Protein 2HYJ (pdb70)

CATH classification: 1.10.10.60 (+1 more: 1.10.357.10)

Secondary structure (DSSP, 8-state):
-THHHHHHHHHHHHHHHHHHH-GGG--HHHHHHHHT--HHHHHTT-SSHHHHHHHHHHHHHHHHHHHHTGGGGGS-TTHHHHHHHHHHHHHHHHS-SSTTS-HHHHHHHHHTTSTTHHHHHHHHHHHHHHHHHHHHHHHHHHTTSS-TT--HHHHHHHHHHHHHHHHHHHHHH--TTHHHHHHHHHHHHHHH-

Foldseek 3Di:
DCLVVVLCVLLVVLLQCCLAPNLVVFFLVVSCVVVVHDSVSSCVNPVGSLSSSLVSVVVLLVVLCVQQQVVLVVFDAAPSSLLSNLVRLLVCQLPPPHPNGRSLLVNQVVPPPPDDDNNVSSVVSVVVVLVSNLRRNVVHCVVVVAPVPADSVQLSVQLVVLSSVSNCCCRPVVDSVSSVVSVVSNVVSRVGD

Nearest PDB structures (foldseek):
  2hyj-assembly1_A-2  TM=1.005E+00  e=5.497E-28  Streptomyces coelicolor A3(2)
  3qbm-assembly1_B  TM=8.962E-01  e=2.509E-05  Chloroflexus aurantiacus J-10-fl
  3eup-assembly1_B  TM=7.882E-01  e=7.138E-05  Cytophaga hutchinsonii ATCC 33406
  6nsm-assembly1_B  TM=8.091E-01  e=3.591E-04  Pseudomonas aeruginosa UCBPP-PA14
  6nsr-assembly1_B  TM=8.106E-01  e=4.343E-04  Pseudomonas aeruginosa

Radius of gyration: 18.19 Å; Cα contacts (8 Å, |Δi|>4): 235; chains: 1; bounding box: 31×37×57 Å

InterPro domains:
  IPR001647 DNA-binding HTH domain, TetR-type [PF00440] (17-59)
  IPR001647 DNA-binding HTH domain, TetR-type [PS50977] (11-71)
  IPR009057 Homedomain-like superfamily [SSF46689] (10-76)
  IPR011075 Tetracyclin repressor-like, C-terminal domain [PF16925] (85-193)
  IPR036271 Tetracyclin repressor-like, C-terminal domain superfamily [SSF48498] (83-198)

B-factor: mean 37.14, std 7.82, range [16.85, 106.73]

Organism: Streptomyces coelicolor (strain ATCC BAA-471 / A3(2) / M145) (NCBI:txid100226)

Structure (mmCIF, N/CA/C/O backbone):
data_2HYJ
#
_entry.id   2HYJ
#
_cell.length_a   32.864
_cell.length_b   82.678
_cell.length_c   178.933
_cell.angle_alpha   90.00
_cell.angle_beta   90.00
_cell.angle_gamma   90.00
#
_symmetry.space_group_name_H-M   'I 2 2 2'
#
loop_
_entity.id
_entity.type
_entity.pdbx_description
1 polymer 'Putative tetR-family transcriptional regulator'
2 non-polymer 'CALCIUM ION'
3 non-polymer 'SULFATE ION'
4 water water
#
loop_
_atom_site.group_PDB
_atom_site.id
_atom_site.type_symbol
_atom_site.label_atom_id
_atom_site.label_alt_id
_atom_site.label_comp_id
_atom_site.label_asym_id
_atom_site.label_entity_id
_atom_site.label_seq_id
_atom_site.pdbx_PDB_ins_code
_atom_site.Cartn_x
_atom_site.Cartn_y
_atom_site.Cartn_z
_atom_site.occupancy
_atom_site.B_iso_or_equiv
_atom_site.auth_seq_id
_atom_site.auth_comp_id
_atom_site.auth_asym_id
_atom_site.auth_atom_id
_atom_site.pdbx_PDB_model_num
ATOM 1 N N . ALA A 1 8 ? 7.556 7.171 10.480 1.00 63.72 8 ALA A N 1
ATOM 2 C CA . ALA A 1 8 ? 7.386 8.428 11.272 1.00 64.02 8 ALA A CA 1
ATOM 3 C C . ALA A 1 8 ? 8.712 8.948 11.866 1.00 64.00 8 ALA A C 1
ATOM 4 O O . ALA A 1 8 ? 8.746 9.489 12.983 1.00 64.23 8 ALA A O 1
ATOM 6 N N . GLU A 1 9 ? 9.797 8.785 11.103 1.00 63.68 9 GLU A N 1
ATOM 7 C CA . GLU A 1 9 ? 11.081 9.426 11.410 1.00 63.15 9 GLU A CA 1
ATOM 8 C C . GLU A 1 9 ? 10.959 10.934 11.158 1.00 62.46 9 GLU A C 1
ATOM 9 O O . GLU A 1 9 ? 11.949 11.681 11.197 1.00 62.46 9 GLU A O 1
ATOM 15 N N . ALA A 1 10 ? 9.725 11.356 10.882 1.00 61.48 10 ALA A N 1
ATOM 16 C CA . ALA A 1 10 ? 9.343 12.758 10.824 1.00 60.41 10 ALA A CA 1
ATOM 17 C C . ALA A 1 10 ? 9.557 13.416 12.183 1.00 59.50 10 ALA A C 1
ATOM 18 O O . ALA A 1 10 ? 10.099 14.517 12.259 1.00 59.57 10 ALA A O 1
ATOM 20 N N . GLN A 1 11 ? 9.137 12.729 13.248 1.00 58.28 11 GLN A N 1
ATOM 21 C CA . GLN A 1 11 ? 9.297 13.216 14.619 1.00 57.02 11 GLN A CA 1
ATOM 22 C C . GLN A 1 11 ? 10.766 13.558 14.905 1.00 55.74 11 GLN A C 1
ATOM 23 O O . GLN A 1 11 ? 11.062 14.568 15.539 1.00 55.47 11 GLN A O 1
ATOM 29 N N . ALA A 1 12 ? 11.676 12.721 14.406 1.00 54.33 12 ALA A N 1
ATOM 30 C CA . ALA A 1 12 ? 13.117 12.969 14.505 1.00 52.71 12 ALA A CA 1
ATOM 31 C C . ALA A 1 12 ? 13.554 14.203 13.699 1.00 51.50 12 ALA A C 1
ATOM 32 O O . ALA A 1 12 ? 14.387 14.987 14.161 1.00 51.41 12 ALA A O 1
ATOM 34 N N . THR A 1 13 ? 12.992 14.364 12.500 1.00 49.67 13 THR A N 1
ATOM 35 C CA . THR A 1 13 ? 13.303 15.503 11.634 1.00 48.29 13 THR A CA 1
ATOM 36 C C . THR A 1 13 ? 12.826 16.816 12.265 1.00 47.48 13 THR A C 1
ATOM 37 O O . THR A 1 13 ? 13.542 17.828 12.267 1.00 46.72 13 THR A O 1
ATOM 41 N N . ARG A 1 14 ? 11.615 16.766 12.815 1.00 46.55 14 ARG A N 1
ATOM 42 C CA . ARG A 1 14 ? 11.006 17.882 13.517 1.00 45.77 14 ARG A CA 1
ATOM 43 C C . ARG A 1 14 ? 11.902 18.353 14.666 1.00 44.78 14 ARG A C 1
ATOM 44 O O . ARG A 1 14 ? 12.137 19.562 14.821 1.00 44.23 14 ARG A O 1
ATOM 52 N N . GLY A 1 15 ? 12.411 17.388 15.441 1.00 43.48 15 GLY A N 1
ATOM 53 C CA . GLY A 1 15 ? 13.338 17.643 16.555 1.00 41.96 15 GLY A CA 1
ATOM 54 C C . GLY A 1 15 ? 14.660 18.251 16.116 1.00 40.94 15 GLY A C 1
ATOM 55 O O . GLY A 1 15 ? 15.185 19.146 16.785 1.00 40.78 15 GLY A O 1
ATOM 56 N N . ARG A 1 16 ? 15.184 17.770 14.986 1.00 39.86 16 ARG A N 1
ATOM 57 C CA . ARG A 1 16 ? 16.372 18.341 14.341 1.00 39.26 16 ARG A CA 1
ATOM 58 C C . ARG A 1 16 ? 16.174 19.807 13.975 1.00 37.76 16 ARG A C 1
ATOM 59 O O . ARG A 1 16 ? 17.029 20.648 14.267 1.00 37.71 16 ARG A O 1
ATOM 67 N N . ILE A 1 17 ? 15.036 20.100 13.344 1.00 35.94 17 ILE A N 1
ATOM 68 C CA . ILE A 1 17 ? 14.688 21.451 12.941 1.00 34.05 17 ILE A CA 1
ATOM 69 C C . ILE A 1 17 ? 14.581 22.384 14.148 1.00 33.49 17 ILE A C 1
ATOM 70 O O . ILE A 1 17 ? 15.219 23.432 14.195 1.00 32.52 17 ILE A O 1
ATOM 75 N N . LEU A 1 18 ? 13.768 21.984 15.116 1.00 33.66 18 LEU A N 1
ATOM 76 C CA . LEU A 1 18 ? 13.494 22.796 16.295 1.00 33.55 18 LEU A CA 1
ATOM 77 C C . LEU A 1 18 ? 14.733 22.975 17.159 1.00 33.69 18 LEU A C 1
ATOM 78 O O . LEU A 1 18 ? 14.974 24.068 17.687 1.00 33.93 18 LEU A O 1
ATOM 83 N N . GLY A 1 19 ? 15.517 21.902 17.265 1.00 33.76 19 GLY A N 1
ATOM 84 C CA . GLY A 1 19 ? 16.817 21.919 17.946 1.00 33.74 19 GLY A CA 1
ATOM 85 C C . GLY A 1 19 ? 17.785 22.936 17.372 1.00 33.29 19 GLY A C 1
ATOM 86 O O . GLY A 1 19 ? 18.332 23.751 18.117 1.00 33.38 19 GLY A O 1
ATOM 87 N N . ARG A 1 20 ? 17.976 22.905 16.052 1.00 32.85 20 ARG A N 1
ATOM 88 C CA . ARG A 1 20 ? 18.866 23.859 15.373 1.00 32.66 20 ARG A CA 1
ATOM 89 C C . ARG A 1 20 ? 18.316 25.277 15.439 1.00 32.22 20 ARG A C 1
ATOM 90 O O . ARG A 1 20 ? 19.064 26.225 15.624 1.00 32.40 20 ARG A O 1
ATOM 98 N N . ALA A 1 21 ? 17.001 25.411 15.304 1.00 32.01 21 ALA A N 1
ATOM 99 C CA . ALA A 1 21 ? 16.345 26.710 15.404 1.00 31.97 21 ALA A CA 1
ATOM 100 C C . ALA A 1 21 ? 16.532 27.355 16.782 1.00 32.09 21 ALA A C 1
ATOM 101 O O . ALA A 1 21 ? 16.760 28.553 16.867 1.00 32.03 21 ALA A O 1
ATOM 103 N N . ALA A 1 22 ? 16.443 26.563 17.852 1.00 32.53 22 ALA A N 1
ATOM 104 C CA . ALA A 1 22 ? 16.658 27.081 19.213 1.00 33.84 22 ALA A CA 1
ATOM 105 C C . ALA A 1 22 ? 18.093 27.566 19.404 1.00 34.45 22 ALA A C 1
ATOM 106 O O . ALA A 1 22 ? 18.334 28.619 19.999 1.00 34.27 22 ALA A O 1
ATOM 108 N N . GLU A 1 23 ? 19.043 26.803 18.878 1.00 35.61 23 GLU A N 1
ATOM 109 C CA . GLU A 1 23 ? 20.442 27.209 18.916 1.00 37.42 23 GLU A CA 1
ATOM 110 C C . GLU A 1 23 ? 20.637 28.564 18.231 1.00 37.25 23 GLU A C 1
ATOM 111 O O . GLU A 1 23 ? 21.153 29.513 18.848 1.00 37.81 23 GLU A O 1
ATOM 117 N N . ILE A 1 24 ? 20.179 28.658 16.978 1.00 37.27 24 ILE A N 1
ATOM 118 C CA . ILE A 1 24 ? 20.278 29.889 16.178 1.00 36.76 24 ILE A CA 1
ATOM 119 C C . ILE A 1 24 ? 19.601 31.082 16.860 1.00 36.25 24 ILE A C 1
ATOM 120 O O . ILE A 1 24 ? 20.211 32.144 16.990 1.00 36.20 24 ILE A O 1
ATOM 125 N N . ALA A 1 25 ? 18.353 30.891 17.290 1.00 35.65 25 ALA A N 1
ATOM 126 C CA . ALA A 1 25 ? 17.567 31.949 17.933 1.00 35.98 25 ALA A CA 1
ATOM 127 C C . ALA A 1 25 ? 18.118 32.447 19.276 1.00 36.61 25 ALA A C 1
ATOM 128 O O . ALA A 1 25 ? 17.885 33.611 19.640 1.00 36.41 25 ALA A O 1
ATOM 130 N N . SER A 1 26 ? 18.808 31.573 20.015 1.00 36.75 26 SER A N 1
ATOM 131 C CA . SER A 1 26 ? 19.403 31.962 21.301 1.00 38.15 26 SER A CA 1
ATOM 132 C C . SER A 1 26 ? 20.474 33.060 21.160 1.00 39.64 26 SER A C 1
ATOM 133 O O . SER A 1 26 ? 20.714 33.792 22.115 1.00 40.60 26 SER A O 1
ATOM 136 N N . GLU A 1 27 ? 21.094 33.181 19.984 1.00 40.56 27 GLU A N 1
ATOM 137 C CA . GLU A 1 27 ? 22.074 34.247 19.733 1.00 41.98 27 GLU A CA 1
ATOM 138 C C . GLU A 1 27 ? 21.610 35.325 18.742 1.00 42.11 27 GLU A C 1
ATOM 139 O O . GLU A 1 27 ? 22.043 36.485 18.814 1.00 42.19 27 GLU A O 1
ATOM 145 N N . GLU A 1 28 ? 20.738 34.942 17.814 1.00 42.40 28 GLU A N 1
ATOM 146 C CA . GLU A 1 28 ? 20.343 35.834 16.728 1.00 42.24 28 GLU A CA 1
ATOM 147 C C . GLU A 1 28 ? 18.968 36.423 16.949 1.00 42.14 28 GLU A C 1
ATOM 148 O O . GLU A 1 28 ? 18.607 37.398 16.291 1.00 42.41 28 GLU A O 1
ATOM 154 N N . GLY A 1 29 ? 18.215 35.844 17.883 1.00 41.65 29 GLY A N 1
ATOM 155 C CA . GLY A 1 29 ? 16.811 36.197 18.079 1.00 41.66 29 GLY A CA 1
ATOM 156 C C . GLY A 1 29 ? 15.868 35.256 17.332 1.00 41.33 29 GLY A C 1
ATOM 157 O O . GLY A 1 29 ? 16.283 34.585 16.380 1.00 41.22 29 GLY A O 1
ATOM 158 N N . LEU A 1 30 ? 14.609 35.204 17.766 1.00 40.51 30 LEU A N 1
ATOM 159 C CA . LEU A 1 30 ? 13.582 34.416 17.083 1.00 40.74 30 LEU A CA 1
ATOM 160 C C . LEU A 1 30 ? 13.256 34.916 15.674 1.00 41.17 30 LEU A C 1
ATOM 161 O O . LEU A 1 30 ? 12.760 34.152 14.852 1.00 39.82 30 LEU A O 1
ATOM 166 N N . ASP A 1 31 ? 13.512 36.200 15.416 1.00 42.39 31 ASP A N 1
ATOM 167 C CA . ASP A 1 31 ? 13.223 36.782 14.121 1.00 44.29 31 ASP A CA 1
ATOM 168 C C . ASP A 1 31 ? 14.320 36.386 13.115 1.00 44.43 31 ASP A C 1
ATOM 169 O O . ASP A 1 31 ? 14.167 36.561 11.915 1.00 44.67 31 ASP A O 1
ATOM 174 N N . GLY A 1 32 ? 15.409 35.809 13.621 1.00 44.65 32 GLY A N 1
ATOM 175 C CA . GLY A 1 32 ? 16.404 35.182 12.754 1.00 44.99 32 GLY A CA 1
ATOM 176 C C . GLY A 1 32 ? 15.982 33.807 12.237 1.00 44.75 32 GLY A C 1
ATOM 177 O O . GLY A 1 32 ? 16.751 33.148 11.519 1.00 44.96 32 GLY A O 1
ATOM 178 N N . ILE A 1 33 ? 14.765 33.382 12.591 1.00 43.22 33 ILE A N 1
ATOM 179 C CA . ILE A 1 33 ? 14.263 32.064 12.232 1.00 42.37 33 ILE A CA 1
ATOM 180 C C . ILE A 1 33 ? 13.298 32.117 11.029 1.00 41.32 33 ILE A C 1
ATOM 181 O O . ILE A 1 33 ? 12.162 32.595 11.144 1.00 41.36 33 ILE A O 1
ATOM 186 N N . THR A 1 34 ? 13.768 31.623 9.887 1.00 39.73 34 THR A N 1
ATOM 187 C CA . THR A 1 34 ? 12.932 31.443 8.703 1.00 38.34 34 THR A CA 1
ATOM 188 C C . THR A 1 34 ? 12.999 29.993 8.227 1.00 37.14 34 THR A C 1
ATOM 189 O O . THR A 1 34 ? 13.921 29.251 8.580 1.00 35.84 34 THR A O 1
ATOM 193 N N . ILE A 1 35 ? 11.997 29.601 7.445 1.00 36.26 35 ILE A N 1
ATOM 194 C CA . ILE A 1 35 ? 11.961 28.302 6.785 1.00 35.62 35 ILE A CA 1
ATOM 195 C C . ILE A 1 35 ? 13.235 28.122 5.952 1.00 35.15 35 ILE A C 1
ATOM 196 O O . ILE A 1 35 ? 13.871 27.067 6.019 1.00 35.27 35 ILE A O 1
ATOM 201 N N . GLY A 1 36 ? 13.614 29.170 5.213 1.00 34.61 36 GLY A N 1
ATOM 202 C CA . GLY A 1 36 ? 14.770 29.159 4.303 1.00 33.76 36 GLY A CA 1
ATOM 203 C C . GLY A 1 36 ? 16.090 29.048 5.042 1.00 33.53 36 GLY A C 1
ATOM 204 O O . GLY A 1 36 ? 16.968 28.288 4.636 1.00 32.45 36 GLY A O 1
ATOM 205 N N . ARG A 1 37 ? 16.232 29.801 6.133 1.00 33.24 37 ARG A N 1
ATOM 206 C CA . ARG A 1 37 ? 17.418 29.691 6.994 1.00 33.68 37 ARG A CA 1
ATOM 207 C C . ARG A 1 37 ? 17.629 28.238 7.458 1.00 33.53 37 ARG A C 1
ATOM 208 O O . ARG A 1 37 ? 18.711 27.660 7.296 1.00 33.39 37 ARG A O 1
ATOM 216 N N . LEU A 1 38 ? 16.572 27.646 8.001 1.00 33.11 38 LEU A N 1
ATOM 217 C CA . LEU A 1 38 ? 16.644 26.278 8.517 1.00 33.00 38 LEU A CA 1
ATOM 218 C C . LEU A 1 38 ? 16.840 25.187 7.479 1.00 32.88 38 LEU A C 1
ATOM 219 O O . LEU A 1 38 ? 17.506 24.190 7.748 1.00 33.10 38 LEU A O 1
ATOM 224 N N . ALA A 1 39 ? 16.260 25.375 6.300 1.00 32.83 39 ALA A N 1
ATOM 225 C CA . ALA A 1 39 ? 16.507 24.490 5.173 1.00 33.19 39 ALA A CA 1
ATOM 226 C C . ALA A 1 39 ? 18.003 24.499 4.828 1.00 33.38 39 ALA A C 1
ATOM 227 O O . ALA A 1 39 ? 18.623 23.448 4.646 1.00 33.21 39 ALA A O 1
ATOM 229 N N . GLU A 1 40 ? 18.574 25.695 4.772 1.00 34.16 40 GLU A N 1
ATOM 230 C CA . GLU A 1 40 ? 19.985 25.880 4.477 1.00 35.43 40 GLU A CA 1
ATOM 231 C C . GLU A 1 40 ? 20.907 25.301 5.576 1.00 35.53 40 GLU A C 1
ATOM 232 O O . GLU A 1 40 ? 21.899 24.630 5.270 1.00 35.37 40 GLU A O 1
ATOM 238 N N . GLU A 1 41 ? 20.556 25.535 6.843 1.00 35.40 41 GLU A N 1
ATOM 239 C CA . GLU A 1 41 ? 21.328 25.020 7.981 1.00 35.62 41 GLU A CA 1
ATOM 240 C C . GLU A 1 41 ? 21.373 23.489 8.033 1.00 35.67 41 GLU A C 1
ATOM 241 O O . GLU A 1 41 ? 22.383 22.905 8.403 1.00 35.53 41 GLU A O 1
ATOM 247 N N . LEU A 1 42 ? 20.273 22.851 7.651 1.00 35.43 42 LEU A N 1
ATOM 248 C CA . LEU A 1 42 ? 20.143 21.401 7.761 1.00 35.48 42 LEU A CA 1
ATOM 249 C C . LEU A 1 42 ? 20.285 20.662 6.422 1.00 35.24 42 LEU A C 1
ATOM 250 O O . LEU A 1 42 ? 20.101 19.441 6.366 1.00 35.78 42 LEU A O 1
ATOM 255 N N . GLU A 1 43 ? 20.611 21.401 5.356 1.00 35.11 43 GLU A N 1
ATOM 256 C CA . GLU A 1 43 ? 20.737 20.839 3.988 1.00 34.77 43 GLU A CA 1
ATOM 257 C C . GLU A 1 43 ? 19.466 20.062 3.608 1.00 33.50 43 GLU A C 1
ATOM 258 O O . GLU A 1 43 ? 19.509 18.915 3.153 1.00 33.03 43 GLU A O 1
ATOM 264 N N . MET A 1 44 ? 18.337 20.727 3.847 1.00 32.88 44 MET A N 1
ATOM 265 C CA . MET A 1 44 ? 16.994 20.267 3.514 1.00 32.00 44 MET A CA 1
ATOM 266 C C . MET A 1 44 ? 16.395 21.213 2.477 1.00 31.91 44 MET A C 1
ATOM 267 O O . MET A 1 44 ? 16.858 22.342 2.324 1.00 31.77 44 MET A O 1
ATOM 272 N N . SER A 1 45 ? 15.353 20.759 1.784 1.00 32.13 45 SER A N 1
ATOM 273 C CA . SER A 1 45 ? 14.562 21.629 0.929 1.00 32.47 45 SER A CA 1
ATOM 274 C C . SER A 1 45 ? 13.664 22.484 1.806 1.00 32.69 45 SER A C 1
ATOM 275 O O . SER A 1 45 ? 13.315 22.084 2.923 1.00 32.73 45 SER A O 1
ATOM 278 N N . LYS A 1 46 ? 13.290 23.665 1.316 1.00 33.16 46 LYS A N 1
ATOM 279 C CA . LYS A 1 46 ? 12.311 24.497 2.026 1.00 33.88 46 LYS A CA 1
ATOM 280 C C . LYS A 1 46 ? 10.996 23.731 2.143 1.00 34.22 46 LYS A C 1
ATOM 281 O O . LYS A 1 46 ? 10.320 23.795 3.169 1.00 33.52 46 LYS A O 1
ATOM 287 N N . SER A 1 47 ? 10.667 22.988 1.083 1.00 34.56 47 SER A N 1
ATOM 288 C CA . SER A 1 47 ? 9.531 22.066 1.052 1.00 35.39 47 SER A CA 1
ATOM 289 C C . SER A 1 47 ? 9.521 21.107 2.254 1.00 35.68 47 SER A C 1
ATOM 290 O O . SER A 1 47 ? 8.493 20.938 2.904 1.00 35.73 47 SER A O 1
ATOM 293 N N . GLY A 1 48 ? 10.675 20.503 2.549 1.00 36.04 48 GLY A N 1
ATOM 294 C CA . GLY A 1 48 ? 10.821 19.557 3.654 1.00 36.54 48 GLY A CA 1
ATOM 295 C C . GLY A 1 48 ? 10.657 20.181 5.028 1.00 37.16 48 GLY A C 1
ATOM 296 O O . GLY A 1 48 ? 10.184 19.523 5.964 1.00 37.80 48 GLY A O 1
ATOM 297 N N . VAL A 1 49 ? 11.050 21.448 5.156 1.00 36.87 49 VAL A N 1
ATOM 298 C CA . VAL A 1 49 ? 10.798 22.209 6.372 1.00 36.93 49 VAL A CA 1
ATOM 299 C C . VAL A 1 49 ? 9.319 22.618 6.464 1.00 37.74 49 VAL A C 1
ATOM 300 O O . VAL A 1 49 ? 8.689 22.455 7.520 1.00 37.17 49 VAL A O 1
ATOM 304 N N . HIS A 1 50 ? 8.788 23.128 5.350 1.00 38.52 50 HIS A N 1
ATOM 305 C CA . HIS A 1 50 ? 7.418 23.625 5.249 1.00 40.01 50 HIS A CA 1
ATOM 306 C C . HIS A 1 50 ? 6.357 22.562 5.593 1.00 40.58 50 HIS A C 1
ATOM 307 O O . HIS A 1 50 ? 5.274 22.910 6.081 1.00 40.85 50 HIS A O 1
ATOM 314 N N . LYS A 1 51 ? 6.656 21.280 5.369 1.00 40.86 51 LYS A N 1
ATOM 315 C CA . LYS A 1 51 ? 5.702 20.233 5.748 1.00 41.70 51 LYS A CA 1
ATOM 316 C C . LYS A 1 51 ? 5.603 20.008 7.265 1.00 41.36 51 LYS A C 1
ATOM 317 O O . LYS A 1 51 ? 4.636 19.425 7.743 1.00 41.79 51 LYS A O 1
ATOM 323 N N . HIS A 1 52 ? 6.593 20.481 8.012 1.00 40.94 52 HIS A N 1
ATOM 324 C CA . HIS A 1 52 ? 6.532 20.458 9.469 1.00 40.59 52 HIS A CA 1
ATOM 325 C C . HIS A 1 52 ? 5.940 21.745 10.029 1.00 40.46 52 HIS A C 1
ATOM 326 O O . HIS A 1 52 ? 5.155 21.706 10.979 1.00 40.48 52 HIS A O 1
ATOM 333 N N . PHE A 1 53 ? 6.296 22.870 9.410 1.00 40.29 53 PHE A N 1
ATOM 334 C CA . PHE A 1 53 ? 5.931 24.208 9.877 1.00 40.25 53 PHE A CA 1
ATOM 335 C C . PHE A 1 53 ? 5.557 25.084 8.690 1.00 40.47 53 PHE A C 1
ATOM 336 O O . PHE A 1 53 ? 6.431 25.490 7.920 1.00 40.97 53 PHE A O 1
ATOM 344 N N . GLY A 1 54 ? 4.267 25.377 8.554 1.00 40.36 54 GLY A N 1
ATOM 345 C CA . GLY A 1 54 ? 3.737 26.119 7.414 1.00 40.27 54 GLY A CA 1
ATOM 346 C C . GLY A 1 54 ? 4.262 27.537 7.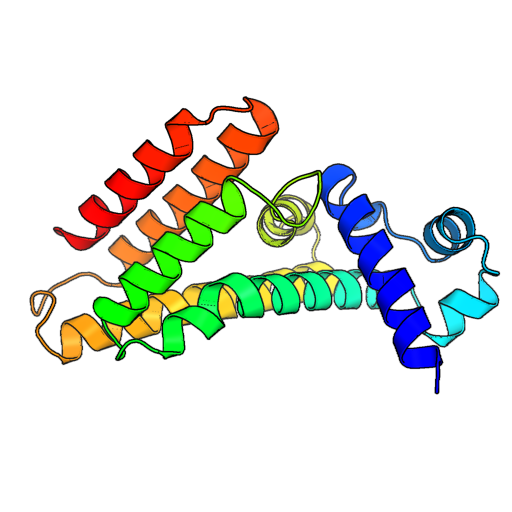224 1.00 40.40 54 GLY A C 1
ATOM 347 O O . GLY A 1 54 ? 4.506 27.970 6.089 1.00 40.52 54 GLY A O 1
ATOM 348 N N . THR A 1 55 ? 4.410 28.275 8.321 1.00 39.89 55 THR A N 1
ATOM 349 C CA . THR A 1 55 ? 4.900 29.654 8.255 1.00 39.61 55 THR A CA 1
ATOM 350 C C . THR A 1 55 ? 6.032 29.852 9.246 1.00 39.26 55 THR A C 1
ATOM 351 O O . THR A 1 55 ? 6.237 29.020 10.144 1.00 38.29 55 THR A O 1
ATOM 355 N N . LYS A 1 56 ? 6.771 30.949 9.094 1.00 39.13 56 LYS A N 1
ATOM 356 C CA . LYS A 1 56 ? 7.891 31.170 9.989 1.00 39.48 56 LYS A CA 1
ATOM 357 C C . LYS A 1 56 ? 7.413 31.435 11.420 1.00 39.19 56 LYS A C 1
ATOM 358 O O . LYS A 1 56 ? 8.110 31.083 12.367 1.00 38.66 56 LYS A O 1
ATOM 364 N N . GLU A 1 57 ? 6.224 32.022 11.563 1.00 39.02 57 GLU A N 1
ATOM 365 C CA . GLU A 1 57 ? 5.652 32.289 12.889 1.00 39.77 57 GLU A CA 1
ATOM 366 C C . GLU A 1 57 ? 5.309 30.998 13.627 1.00 38.88 57 GLU A C 1
ATOM 367 O O . GLU A 1 57 ? 5.598 30.864 14.804 1.00 38.57 57 GLU A O 1
ATOM 373 N N . THR A 1 58 ? 4.702 30.048 12.921 1.00 38.63 58 THR A N 1
ATOM 374 C CA . THR A 1 58 ? 4.523 28.699 13.456 1.00 38.00 58 THR A CA 1
ATOM 375 C C . THR A 1 58 ? 5.869 28.096 13.868 1.00 36.78 58 THR A C 1
ATOM 376 O O . THR A 1 58 ? 5.989 27.552 14.961 1.00 37.05 58 THR A O 1
ATOM 380 N N . LEU A 1 59 ? 6.885 28.217 13.017 1.00 35.78 59 LEU A N 1
ATOM 381 C CA . LEU A 1 59 ? 8.225 27.699 13.349 1.00 35.02 59 LEU A CA 1
ATOM 382 C C . LEU A 1 59 ? 8.819 28.394 14.575 1.00 34.30 59 LEU A C 1
ATOM 383 O O . LEU A 1 59 ? 9.426 27.744 15.421 1.00 33.51 59 LEU A O 1
ATOM 388 N N . GLN A 1 60 ? 8.625 29.712 14.655 1.00 33.77 60 GLN A N 1
ATOM 389 C CA . GLN A 1 60 ? 9.125 30.535 15.758 1.00 33.56 60 GLN A CA 1
ATOM 390 C C . GLN A 1 60 ? 8.469 30.151 17.085 1.00 32.98 60 GLN A C 1
ATOM 391 O O . GLN A 1 60 ? 9.147 30.000 18.085 1.00 32.50 60 GLN A O 1
ATOM 397 N N . ILE A 1 61 ? 7.143 30.006 17.076 1.00 32.58 61 ILE A N 1
ATOM 398 C CA . ILE A 1 61 ? 6.383 29.576 18.259 1.00 32.80 61 ILE A CA 1
ATOM 399 C C . ILE A 1 61 ? 6.737 28.130 18.672 1.00 32.71 61 ILE A C 1
ATOM 400 O O . ILE A 1 61 ? 6.907 27.831 19.856 1.00 32.16 61 ILE A O 1
ATOM 405 N N . SER A 1 62 ? 6.887 27.245 17.694 1.00 32.69 62 SER A N 1
ATOM 406 C CA . SER A 1 62 ? 7.224 25.848 18.002 1.00 32.30 62 SER A CA 1
ATOM 407 C C . SER A 1 62 ? 8.619 25.713 18.601 1.00 31.73 62 SER A C 1
ATOM 408 O O . SER A 1 62 ? 8.826 24.887 19.482 1.00 31.58 62 SER A O 1
ATOM 411 N N . THR A 1 63 ? 9.544 26.555 18.143 1.00 31.73 63 THR A N 1
ATOM 412 C CA . THR A 1 63 ? 10.910 26.640 18.675 1.00 31.61 63 THR A CA 1
ATOM 413 C C . THR A 1 63 ? 10.925 27.172 20.118 1.00 32.23 63 THR A C 1
ATOM 414 O O . THR A 1 63 ? 11.585 26.605 20.991 1.00 32.15 63 THR A O 1
ATOM 418 N N . LEU A 1 64 ? 10.225 28.278 20.347 1.00 32.69 64 LEU A N 1
ATOM 419 C CA . LEU A 1 64 ? 9.991 28.767 21.702 1.00 33.46 64 LEU A CA 1
ATOM 420 C C . LEU A 1 64 ? 9.441 27.662 22.596 1.00 33.58 64 LEU A C 1
ATOM 421 O O . LEU A 1 64 ? 10.002 27.429 23.662 1.00 32.88 64 LEU A O 1
ATOM 426 N N . ASP A 1 65 ? 8.369 26.986 22.164 1.00 34.70 65 ASP A N 1
ATOM 427 C CA . ASP A 1 65 ? 7.770 25.888 22.964 1.00 35.56 65 ASP A CA 1
ATOM 428 C C . ASP A 1 65 ? 8.732 24.754 23.257 1.00 35.09 65 ASP A C 1
ATOM 429 O O . ASP A 1 65 ? 8.717 24.197 24.348 1.00 35.12 65 ASP A O 1
ATOM 434 N N . LYS A 1 66 ? 9.570 24.416 22.282 1.00 34.57 66 LYS A N 1
ATOM 435 C CA . LYS A 1 66 ? 10.500 23.303 22.431 1.00 34.59 66 LYS A CA 1
ATOM 436 C C . LYS A 1 66 ? 11.541 23.614 23.508 1.00 33.48 66 LYS A C 1
ATOM 437 O O . LYS A 1 66 ? 11.882 22.774 24.340 1.00 33.13 66 LYS A O 1
ATOM 443 N N . ALA A 1 67 ? 12.029 24.845 23.462 1.00 32.68 67 ALA A N 1
ATOM 444 C CA . ALA A 1 67 ? 13.038 25.329 24.369 1.00 32.46 67 ALA A CA 1
ATOM 445 C C . ALA A 1 67 ? 12.476 25.356 25.797 1.00 32.52 67 ALA A C 1
ATOM 446 O O . ALA A 1 67 ? 13.152 24.947 26.742 1.00 32.37 67 ALA A O 1
ATOM 448 N N . PHE A 1 68 ? 11.233 25.816 25.934 1.00 31.99 68 PHE A N 1
ATOM 449 C CA . PHE A 1 68 ? 10.524 25.798 27.215 1.00 32.76 68 PHE A CA 1
ATOM 450 C C . PHE A 1 68 ? 10.320 24.376 27.760 1.00 31.81 68 PHE A C 1
ATOM 451 O O . PHE A 1 68 ? 10.526 24.132 28.945 1.00 31.42 68 PHE A O 1
ATOM 459 N N . VAL A 1 69 ? 9.922 23.437 26.898 1.00 31.88 69 VAL A N 1
ATOM 460 C CA . VAL A 1 69 ? 9.866 22.005 27.272 1.00 32.09 69 VAL A CA 1
ATOM 461 C C . VAL A 1 69 ? 11.228 21.466 27.788 1.00 32.30 69 VAL A C 1
ATOM 462 O O . VAL A 1 69 ? 11.290 20.749 28.797 1.00 31.37 69 VAL A O 1
ATOM 466 N N . ASP A 1 70 ? 12.316 21.794 27.090 1.00 32.73 70 ASP A N 1
ATOM 467 C CA . ASP A 1 70 ? 13.647 21.329 27.520 1.00 33.45 70 ASP A CA 1
ATOM 468 C C . ASP A 1 70 ? 14.017 21.934 28.893 1.00 32.92 70 ASP A C 1
ATOM 469 O O . ASP A 1 7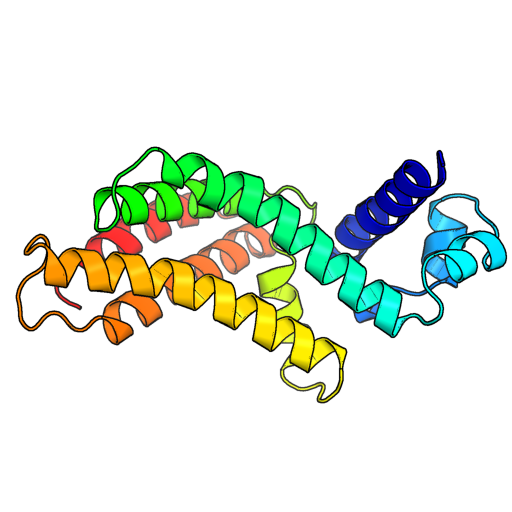0 ? 14.520 21.233 29.774 1.00 31.94 70 ASP A O 1
ATOM 474 N N . PHE A 1 71 ? 13.769 23.233 29.048 1.00 32.37 71 PHE A N 1
ATOM 475 C CA . PHE A 1 71 ? 13.983 23.939 30.315 1.00 33.30 71 PHE A CA 1
ATOM 476 C C . PHE A 1 71 ? 13.158 23.305 31.437 1.00 33.36 71 PHE A C 1
ATOM 477 O O . PHE A 1 71 ? 13.679 23.012 32.508 1.00 33.72 71 PHE A O 1
ATOM 485 N N . TRP A 1 72 ? 11.874 23.084 31.187 1.00 32.95 72 TRP A N 1
ATOM 486 C CA . TRP A 1 72 ? 10.996 22.522 32.207 1.00 33.37 72 TRP A CA 1
ATOM 487 C C . TRP A 1 72 ? 11.513 21.149 32.650 1.00 34.61 72 TRP A C 1
ATOM 488 O O . TRP A 1 72 ? 11.554 20.863 33.851 1.00 33.47 72 TRP A O 1
ATOM 499 N N . HIS A 1 73 ? 11.924 20.323 31.682 1.00 35.86 73 HIS A N 1
ATOM 500 C CA . HIS A 1 73 ? 12.453 18.985 31.983 1.00 38.31 73 HIS A CA 1
ATOM 501 C C . HIS A 1 73 ? 13.743 19.023 32.814 1.00 39.03 73 HIS A C 1
ATOM 502 O O . HIS A 1 73 ? 13.974 18.115 33.613 1.00 39.59 73 HIS A O 1
ATOM 509 N N . ARG A 1 74 ? 14.566 20.059 32.635 1.00 39.20 74 ARG A N 1
ATOM 510 C CA . ARG A 1 74 ? 15.810 20.189 33.407 1.00 40.28 74 ARG A CA 1
ATOM 511 C C . ARG A 1 74 ? 15.640 20.902 34.760 1.00 38.45 74 ARG A C 1
ATOM 512 O O . ARG A 1 74 ? 16.417 20.681 35.695 1.00 38.74 74 ARG A O 1
ATOM 520 N N . VAL A 1 75 ? 14.633 21.761 34.852 1.00 37.06 75 VAL A N 1
ATOM 521 C CA . VAL A 1 75 ? 14.521 22.685 35.962 1.00 35.49 75 VAL A CA 1
ATOM 522 C C . VAL A 1 75 ? 13.372 22.331 36.903 1.00 35.66 75 VAL A C 1
ATOM 523 O O . VAL A 1 75 ? 13.549 22.334 38.128 1.00 35.23 75 VAL A O 1
ATOM 527 N N . VAL A 1 76 ? 12.205 22.006 36.347 1.00 34.86 76 VAL A N 1
ATOM 528 C CA . VAL A 1 76 ? 11.029 21.810 37.196 1.00 34.72 76 VAL A CA 1
ATOM 529 C C . VAL A 1 76 ? 10.812 20.341 37.512 1.00 35.14 76 VAL A C 1
ATOM 530 O O . VAL A 1 76 ? 10.652 19.964 38.682 1.00 34.45 76 VAL A O 1
ATOM 534 N N . GLU A 1 77 ? 10.820 19.503 36.485 1.00 35.30 77 GLU A N 1
ATOM 535 C CA . GLU A 1 77 ? 10.647 18.072 36.700 1.00 36.66 77 GLU A CA 1
ATOM 536 C C . GLU A 1 77 ? 11.546 17.450 37.795 1.00 36.09 77 GLU A C 1
ATOM 537 O O . GLU A 1 77 ? 11.029 16.780 38.689 1.00 36.46 77 GLU A O 1
ATOM 543 N N . PRO A 1 78 ? 12.874 17.693 37.761 1.00 35.80 78 PRO A N 1
ATOM 544 C CA . PRO A 1 78 ? 13.709 17.203 38.866 1.00 35.47 78 PRO A CA 1
ATOM 545 C C . PRO A 1 78 ? 13.283 17.666 40.265 1.00 35.39 78 PRO A C 1
ATOM 546 O O . PRO A 1 78 ? 13.571 16.973 41.247 1.00 35.81 78 PRO A O 1
ATOM 550 N N . ALA A 1 79 ? 12.604 18.809 40.351 1.00 34.76 79 ALA A N 1
ATOM 551 C CA . ALA A 1 79 ? 12.191 19.388 41.622 1.00 34.20 79 ALA A CA 1
ATOM 552 C C . ALA A 1 79 ? 10.909 18.781 42.173 1.00 34.90 79 ALA A C 1
ATOM 553 O O . ALA A 1 79 ? 10.621 18.928 43.360 1.00 34.54 79 ALA A O 1
ATOM 555 N N . LEU A 1 80 ? 10.145 18.088 41.325 1.00 35.76 80 LEU A N 1
ATOM 556 C CA . LEU A 1 80 ? 8.914 17.419 41.772 1.00 36.60 80 LEU A CA 1
ATOM 557 C C . LEU A 1 80 ? 9.149 16.263 42.752 1.00 37.06 80 LEU A C 1
ATOM 558 O O . LEU A 1 80 ? 8.189 15.723 43.317 1.00 37.82 80 LEU A O 1
ATOM 563 N N . ALA A 1 81 ? 10.409 15.882 42.963 1.00 37.05 81 ALA A N 1
ATOM 564 C CA . ALA A 1 81 ? 10.739 14.843 43.947 1.00 36.92 81 ALA A CA 1
ATOM 565 C C . ALA A 1 81 ? 10.791 15.469 45.330 1.00 36.78 81 ALA A C 1
ATOM 566 O O . ALA A 1 81 ? 11.102 14.796 46.305 1.00 36.49 81 ALA A O 1
ATOM 568 N N . GLU A 1 82 ? 10.511 16.774 45.378 1.00 36.12 82 GLU A N 1
ATOM 569 C CA . GLU A 1 82 ? 10.364 17.528 46.609 1.00 35.65 82 GLU A CA 1
ATOM 570 C C . GLU A 1 82 ? 8.896 17.943 46.810 1.00 34.68 82 GLU A C 1
ATOM 571 O O . GLU A 1 82 ? 8.182 18.174 45.832 1.00 34.13 82 GLU A O 1
ATOM 577 N N . PRO A 1 83 ? 8.445 18.032 48.083 1.00 34.11 83 PRO A N 1
ATOM 578 C CA . PRO A 1 83 ? 7.081 18.457 48.422 1.00 33.95 83 PRO A CA 1
ATOM 579 C C . PRO A 1 83 ? 6.866 19.935 48.111 1.00 33.89 83 PRO A C 1
ATOM 580 O O . PRO A 1 83 ? 7.787 20.720 48.269 1.00 33.92 83 PRO A O 1
ATOM 584 N N . PRO A 1 84 ? 5.647 20.326 47.697 1.00 34.12 84 PRO A N 1
ATOM 585 C CA . PRO A 1 84 ? 5.372 21.743 47.439 1.00 34.18 84 PRO A CA 1
ATOM 586 C C . PRO A 1 84 ? 5.752 22.652 48.608 1.00 34.43 84 PRO A C 1
ATOM 587 O O . PRO A 1 84 ? 5.724 22.244 49.783 1.00 34.69 84 PRO A O 1
ATOM 591 N N . GLY A 1 85 ? 6.104 23.888 48.289 1.00 34.46 85 GLY A N 1
ATOM 592 C CA . GLY A 1 85 ? 6.521 24.815 49.311 1.00 33.92 85 GLY A CA 1
ATOM 593 C C . GLY A 1 85 ? 7.994 25.100 49.145 1.00 34.05 85 GLY A C 1
ATOM 594 O O . GLY A 1 85 ? 8.522 25.030 48.035 1.00 34.29 85 GLY A O 1
ATOM 595 N N . LEU A 1 86 ? 8.657 25.408 50.252 1.00 34.08 86 LEU A N 1
ATOM 596 C CA . LEU A 1 86 ? 10.065 25.795 50.231 1.00 34.19 86 LEU A CA 1
ATOM 597 C C . LEU A 1 86 ? 10.980 24.716 49.676 1.00 33.78 86 LEU A C 1
ATOM 598 O O . LEU A 1 86 ? 11.978 25.024 49.039 1.00 32.96 86 LEU A O 1
ATOM 603 N N . ARG A 1 87 ? 10.642 23.453 49.927 1.00 33.73 87 ARG A N 1
ATOM 604 C CA . ARG A 1 87 ? 11.464 22.346 49.467 1.00 34.01 87 ARG A CA 1
ATOM 605 C C . ARG A 1 87 ? 11.521 22.325 47.936 1.00 33.60 87 ARG A C 1
ATOM 606 O O . ARG A 1 87 ? 12.607 22.344 47.354 1.00 33.07 87 ARG A O 1
ATOM 614 N N . ARG A 1 88 ? 10.347 22.325 47.307 1.00 32.90 88 ARG A N 1
ATOM 615 C CA . ARG A 1 88 ? 10.248 22.373 45.867 1.00 32.67 88 ARG A CA 1
ATOM 616 C C . ARG A 1 88 ? 10.816 23.695 45.330 1.00 33.01 88 ARG A C 1
ATOM 617 O O . ARG A 1 88 ? 11.563 23.694 44.345 1.00 33.43 88 ARG A O 1
ATOM 625 N N . LEU A 1 89 ? 10.491 24.813 45.975 1.00 32.78 89 LEU A N 1
ATOM 626 C CA . LEU A 1 89 ? 10.993 26.110 45.499 1.00 32.85 89 LEU A CA 1
ATOM 627 C C . LEU A 1 89 ? 12.522 26.198 45.449 1.00 32.29 89 LEU A C 1
ATOM 628 O O . LEU A 1 89 ? 13.099 26.620 44.442 1.00 31.77 89 LEU A O 1
ATOM 633 N N . ARG A 1 90 ? 13.165 25.801 46.539 1.00 31.40 90 ARG A N 1
ATOM 634 C CA . ARG A 1 90 ? 14.616 25.785 46.578 1.00 31.25 90 ARG A CA 1
ATOM 635 C C . ARG A 1 90 ? 15.241 24.894 45.504 1.00 30.45 90 ARG A C 1
ATOM 636 O O . ARG A 1 90 ? 16.215 25.291 44.880 1.00 30.25 90 ARG A O 1
ATOM 644 N N . ALA A 1 91 ? 14.677 23.706 45.297 1.00 29.91 91 ALA A N 1
ATOM 645 C CA . ALA A 1 91 ? 15.107 22.839 44.218 1.00 29.87 91 ALA A CA 1
ATOM 646 C C . ALA A 1 91 ? 14.918 23.498 42.846 1.00 29.38 91 ALA A C 1
ATOM 647 O O . ALA A 1 91 ? 15.868 23.548 42.062 1.00 29.16 91 ALA A O 1
ATOM 649 N N . VAL A 1 92 ? 13.709 23.991 42.554 1.00 28.65 92 VAL A N 1
ATOM 650 C CA . VAL A 1 92 ? 13.482 24.677 41.289 1.00 29.53 92 VAL A CA 1
ATOM 651 C C . VAL A 1 92 ? 14.490 25.820 41.053 1.00 29.73 92 VAL A C 1
ATOM 652 O O . VAL A 1 92 ? 15.050 25.940 39.957 1.00 29.80 92 VAL A O 1
ATOM 656 N N . CYS A 1 93 ? 14.699 26.652 42.071 1.00 29.92 93 CYS A N 1
ATOM 657 C CA . CYS A 1 93 ? 15.621 27.796 41.962 1.00 30.76 93 CYS A CA 1
ATOM 658 C C . CYS A 1 93 ? 17.079 27.374 41.815 1.00 30.30 93 CYS A C 1
ATOM 659 O O . CYS A 1 93 ? 17.817 28.001 41.060 1.00 30.30 93 CYS A O 1
ATOM 662 N N . ALA A 1 94 ? 17.494 26.312 42.520 1.00 29.67 94 ALA A N 1
ATOM 663 C CA . ALA A 1 94 ? 18.858 25.816 42.367 1.00 28.97 94 ALA A CA 1
ATOM 664 C C . ALA A 1 94 ? 19.069 25.318 40.919 1.00 29.21 94 ALA A C 1
ATOM 665 O O . ALA A 1 94 ? 20.091 25.617 40.296 1.00 28.29 94 ALA A O 1
ATOM 667 N N . ASN A 1 95 ? 18.076 24.600 40.381 1.00 29.35 95 ASN A N 1
ATOM 668 C CA . ASN A 1 95 ? 18.121 24.088 39.003 1.00 30.06 95 ASN A CA 1
ATOM 669 C C . ASN A 1 95 ? 18.134 25.197 37.946 1.00 30.01 95 ASN A C 1
ATOM 670 O O . ASN A 1 95 ? 18.845 25.119 36.941 1.00 29.17 95 ASN A O 1
ATOM 675 N N . SER A 1 96 ? 17.341 26.232 38.180 1.00 30.08 96 SER A N 1
ATOM 676 C CA . SER A 1 96 ? 17.264 27.328 37.227 1.00 31.07 96 SER A CA 1
ATOM 677 C C . SER A 1 96 ? 18.581 28.118 37.194 1.00 30.18 96 SER A C 1
ATOM 678 O O . SER A 1 96 ? 19.068 28.455 36.121 1.00 30.52 96 SER A O 1
ATOM 681 N N . VAL A 1 97 ? 19.161 28.382 38.363 1.00 29.83 97 VAL A N 1
ATOM 682 C CA . VAL A 1 97 ? 20.516 28.936 38.443 1.00 29.62 97 VAL A CA 1
ATOM 683 C C . VAL A 1 97 ? 21.537 28.076 37.702 1.00 29.57 97 VAL A C 1
ATOM 684 O O . VAL A 1 97 ? 22.313 28.590 36.877 1.00 29.63 97 VAL A O 1
ATOM 688 N N . GLY A 1 98 ? 21.529 26.769 37.962 1.00 29.48 98 GLY A N 1
ATOM 689 C CA . GLY A 1 98 ? 22.386 25.852 37.216 1.00 29.26 98 GLY A CA 1
ATOM 690 C C . GLY A 1 98 ? 22.241 25.956 35.707 1.00 30.16 98 GLY A C 1
ATOM 691 O O . GLY A 1 98 ? 23.236 26.016 34.981 1.00 30.18 98 GLY A O 1
ATOM 692 N N . TYR A 1 99 ? 20.995 25.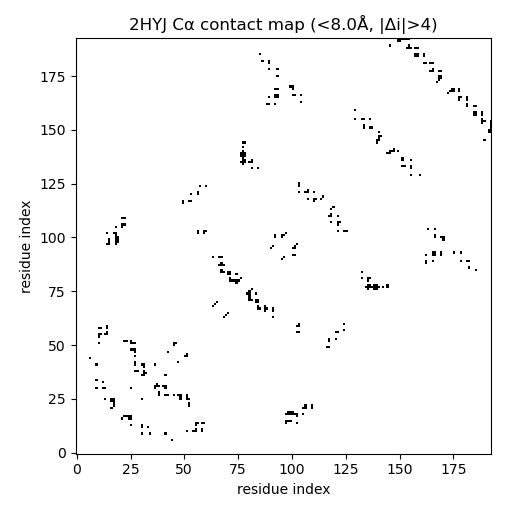980 35.236 1.00 30.98 99 TYR A N 1
ATOM 693 C CA . TYR A 1 99 ? 20.678 26.075 33.820 1.00 32.38 99 TYR A CA 1
ATOM 694 C C . TYR A 1 99 ? 21.170 27.387 33.189 1.00 32.29 99 TYR A C 1
ATOM 695 O O . TYR A 1 99 ? 21.652 27.387 32.061 1.00 31.43 99 TYR A O 1
ATOM 704 N N . LEU A 1 100 ? 21.083 28.489 33.934 1.00 32.11 100 LEU A N 1
ATOM 705 C CA . LEU A 1 100 ? 21.613 29.793 33.483 1.00 32.07 100 LEU A CA 1
ATOM 706 C C . LEU A 1 100 ? 23.147 29.881 33.474 1.00 31.81 100 LEU A C 1
ATOM 707 O O . LEU A 1 100 ? 23.713 30.618 32.674 1.00 30.83 100 LEU A O 1
ATOM 712 N N . GLU A 1 101 ? 23.819 29.144 34.344 1.00 32.03 101 GLU A N 1
ATOM 713 C CA . GLU A 1 101 ? 25.286 29.203 34.325 1.00 33.57 101 GLU A CA 1
ATOM 714 C C . GLU A 1 101 ? 25.904 28.199 33.337 1.00 33.80 101 GLU A C 1
ATOM 715 O O . GLU A 1 101 ? 27.063 28.335 32.948 1.00 34.11 101 GLU A O 1
ATOM 721 N N . GLU A 1 102 ? 25.114 27.206 32.925 1.00 34.77 102 GLU A N 1
ATOM 722 C CA . GLU A 1 102 ? 25.520 26.223 31.915 1.00 36.25 102 GLU A CA 1
ATOM 723 C C . GLU A 1 102 ? 24.350 25.983 30.957 1.00 36.57 102 GLU A C 1
ATOM 724 O O . GLU A 1 102 ? 23.695 24.942 31.023 1.00 36.47 102 GLU A O 1
ATOM 730 N N . PRO A 1 103 ? 24.051 26.966 30.086 1.00 37.55 103 PRO A N 1
ATOM 731 C CA . PRO A 1 103 ? 22.811 26.854 29.299 1.00 37.81 103 PRO A CA 1
ATOM 732 C C . PRO A 1 103 ? 22.805 25.711 28.271 1.00 38.28 103 PRO A C 1
ATOM 733 O O . PRO A 1 103 ? 23.857 25.311 27.791 1.00 38.40 103 PRO A O 1
ATOM 737 N N . LEU A 1 104 ? 21.618 25.202 27.940 1.00 39.26 104 LEU A N 1
ATOM 738 C CA . LEU A 1 104 ? 21.460 24.217 26.845 1.00 40.13 104 LEU A CA 1
ATOM 739 C C . LEU A 1 104 ? 21.801 24.830 25.470 1.00 39.40 104 LEU A C 1
ATOM 740 O O . LEU A 1 104 ? 22.335 24.156 24.588 1.00 39.99 104 LEU A O 1
ATOM 745 N N . LEU A 1 105 ? 21.516 26.119 25.306 1.00 38.55 105 LEU A N 1
ATOM 746 C CA . LEU A 1 105 ? 21.750 26.815 24.033 1.00 37.72 105 LEU A CA 1
ATOM 747 C C . LEU A 1 105 ? 22.964 27.762 24.111 1.00 37.34 105 LEU A C 1
ATOM 748 O O . LEU A 1 105 ? 23.245 28.304 25.178 1.00 37.18 105 LEU A O 1
ATOM 753 N N . PRO A 1 106 ? 23.684 27.973 22.985 1.00 37.26 106 PRO A N 1
ATOM 754 C CA . PRO A 1 106 ? 24.890 28.835 23.016 1.00 36.82 106 PRO A CA 1
ATOM 755 C C . PRO A 1 106 ? 24.672 30.307 23.466 1.00 36.78 106 PRO A C 1
ATOM 756 O O . PRO A 1 106 ? 25.587 30.924 24.017 1.00 37.16 106 PRO A O 1
ATOM 760 N N . GLY A 1 107 ? 23.483 30.864 23.250 1.00 35.56 107 GLY A N 1
ATOM 761 C CA . GLY A 1 107 ? 23.242 32.266 23.585 1.00 34.87 107 GLY A CA 1
ATOM 762 C C . GLY A 1 107 ? 22.508 32.440 24.894 1.00 34.57 107 GLY A C 1
ATOM 763 O O . GLY A 1 107 ? 22.003 33.526 25.197 1.00 35.41 107 GLY A O 1
ATOM 764 N N . GLY A 1 108 ? 22.432 31.364 25.668 1.00 34.03 108 GLY A N 1
ATOM 765 C CA . GLY A 1 108 ? 21.798 31.402 26.966 1.00 33.65 108 GLY A CA 1
ATOM 766 C C . GLY A 1 108 ? 20.329 31.066 26.923 1.00 33.47 108 GLY A C 1
ATOM 767 O O . GLY A 1 108 ? 19.876 30.314 26.068 1.00 34.06 108 GLY A O 1
ATOM 768 N N . CYS A 1 109 ? 19.590 31.621 27.868 1.00 33.79 109 CYS A N 1
ATOM 769 C CA . CYS A 1 109 ? 18.175 31.365 27.986 1.00 34.23 109 CYS A CA 1
ATOM 770 C C . CYS A 1 109 ? 17.390 32.028 26.847 1.00 34.04 109 CYS A C 1
ATOM 771 O O . CYS A 1 109 ? 17.432 33.248 26.661 1.00 34.58 109 CYS A O 1
ATOM 774 N N . LEU A 1 110 ? 16.715 31.208 26.060 1.00 34.57 110 LEU A N 1
ATOM 775 C CA . LEU A 1 110 ? 15.938 31.702 24.912 1.00 35.11 110 LEU A CA 1
ATOM 776 C C . LEU A 1 110 ? 14.676 32.417 25.379 1.00 35.87 110 LEU A C 1
ATOM 777 O O . LEU A 1 110 ? 14.237 33.406 24.764 1.00 36.06 110 LEU A O 1
ATOM 782 N N . LEU A 1 111 ? 14.097 31.914 26.469 1.00 36.75 111 LEU A N 1
ATOM 783 C CA . LEU A 1 111 ? 12.877 32.511 27.044 1.00 37.30 111 LEU A CA 1
ATOM 784 C C . LEU A 1 111 ? 13.111 33.963 27.477 1.00 37.45 111 LEU A C 1
ATOM 785 O O . LEU A 1 111 ? 12.301 34.845 27.177 1.00 37.27 111 LEU A O 1
ATOM 790 N N . THR A 1 112 ? 14.237 34.197 28.163 1.00 37.72 112 THR A N 1
ATOM 791 C CA . THR A 1 112 ? 14.670 35.529 28.616 1.00 37.73 112 THR A CA 1
ATOM 792 C C . THR A 1 112 ? 14.952 36.496 27.472 1.00 37.30 112 THR A C 1
ATOM 793 O O . THR A 1 112 ? 14.619 37.674 27.546 1.00 37.80 112 THR A O 1
ATOM 797 N N . ALA A 1 113 ? 15.592 35.998 26.424 1.00 37.50 113 ALA A N 1
ATOM 798 C CA . ALA A 1 113 ? 15.897 36.810 25.257 1.00 37.55 113 ALA A CA 1
ATOM 799 C C . ALA A 1 113 ? 14.639 37.192 24.463 1.00 37.87 113 ALA A C 1
ATOM 800 O O . ALA A 1 113 ? 14.507 38.350 24.010 1.00 37.78 113 ALA A O 1
ATOM 802 N N . ALA A 1 114 ? 13.727 36.226 24.306 1.00 37.60 114 ALA A N 1
ATOM 803 C CA . ALA A 1 114 ? 12.483 36.433 23.555 1.00 37.84 114 ALA A CA 1
ATOM 804 C C . ALA A 1 114 ? 11.641 37.507 24.228 1.00 38.16 114 ALA A C 1
ATOM 805 O O . ALA A 1 114 ? 10.975 38.310 23.567 1.00 37.36 114 ALA A O 1
ATOM 807 N N . LEU A 1 115 ? 11.714 37.526 25.558 1.00 38.89 115 LEU A N 1
ATOM 808 C CA . LEU A 1 115 ? 11.083 38.549 26.381 1.00 39.72 115 LEU A CA 1
ATOM 809 C C . LEU A 1 115 ? 11.425 39.972 25.905 1.00 39.66 115 LEU A C 1
ATOM 810 O O . LEU A 1 115 ? 10.516 40.775 25.621 1.00 39.17 115 LEU A O 1
ATOM 815 N N . SER A 1 116 ? 12.726 40.275 25.785 1.00 39.01 116 SER A N 1
ATOM 816 C CA . SER A 1 116 ? 13.148 41.602 25.297 1.00 39.73 116 SER A CA 1
ATOM 817 C C . SER A 1 116 ? 12.937 41.768 23.797 1.00 38.98 116 SER A C 1
ATOM 818 O O . SER A 1 116 ? 12.701 42.854 23.327 1.00 38.50 116 SER A O 1
ATOM 821 N N . GLU A 1 117 ? 13.056 40.697 23.031 1.00 39.49 117 GLU A N 1
ATOM 822 C CA . GLU A 1 117 ? 12.866 40.817 21.590 1.00 40.26 117 GLU A CA 1
ATOM 823 C C . GLU A 1 117 ? 11.405 41.146 21.271 1.00 40.14 117 GLU A C 1
ATOM 824 O O . GLU A 1 117 ? 11.129 41.987 20.423 1.00 39.92 117 GLU A O 1
ATOM 830 N N . TYR A 1 118 ? 10.466 40.511 21.970 1.00 40.01 118 TYR A N 1
ATOM 831 C CA . TYR A 1 118 ? 9.063 40.593 21.533 1.00 40.92 118 TYR A CA 1
ATOM 832 C C . TYR A 1 118 ? 8.078 41.514 22.288 1.00 40.46 118 TYR A C 1
ATOM 833 O O . TYR A 1 118 ? 7.000 41.801 21.771 1.00 40.35 118 TYR A O 1
ATOM 842 N N . ASP A 1 119 ? 8.460 42.007 23.464 1.00 40.38 119 ASP A N 1
ATOM 843 C CA . ASP A 1 119 ? 7.607 42.940 24.231 1.00 41.11 119 ASP A CA 1
ATOM 844 C C . ASP A 1 119 ? 7.168 44.194 23.455 1.00 41.40 119 ASP A C 1
ATOM 845 O O . ASP A 1 119 ? 6.090 44.733 23.713 1.00 42.16 119 ASP A O 1
ATOM 850 N N . GLY A 1 120 ? 7.972 44.626 22.484 1.00 41.10 120 GLY A N 1
ATOM 851 C CA . GLY A 1 120 ? 7.612 45.757 21.618 1.00 40.89 120 GLY A CA 1
ATOM 852 C C . GLY A 1 120 ? 7.148 45.292 20.252 1.00 41.23 120 GLY A C 1
ATOM 853 O O . GLY A 1 120 ? 7.002 46.088 19.318 1.00 40.83 120 GLY A O 1
ATOM 854 N N . ARG A 1 121 ? 6.899 43.993 20.137 1.00 41.38 121 ARG A N 1
ATOM 855 C CA . ARG A 1 121 ? 6.486 43.415 18.867 1.00 41.73 121 ARG A CA 1
ATOM 856 C C . ARG A 1 121 ? 5.126 42.704 18.974 1.00 40.67 121 ARG A C 1
ATOM 857 O O . ARG A 1 121 ? 5.066 41.467 18.961 1.00 40.21 121 ARG A O 1
ATOM 865 N N . PRO A 1 122 ? 4.027 43.486 19.072 1.00 40.06 122 PRO A N 1
ATOM 866 C CA . PRO A 1 122 ? 2.721 42.859 19.291 1.00 39.39 122 PRO A CA 1
ATOM 867 C C . PRO A 1 122 ? 2.393 41.868 18.168 1.00 38.68 122 PRO A C 1
ATOM 868 O O . PRO A 1 122 ? 2.704 42.118 17.002 1.00 38.36 122 PRO A O 1
ATOM 872 N N . GLY A 1 123 ? 1.807 40.734 18.532 1.00 37.65 123 GLY A N 1
ATOM 873 C CA . GLY A 1 123 ? 1.471 39.710 17.549 1.00 36.35 123 GLY A CA 1
ATOM 874 C C . GLY A 1 123 ? 1.479 38.341 18.184 1.00 35.55 123 GLY A C 1
ATOM 875 O O . GLY A 1 123 ? 1.541 38.220 19.407 1.00 35.01 123 GLY A O 1
ATOM 876 N N . ARG A 1 124 ? 1.429 37.311 17.346 1.00 35.00 124 ARG A N 1
ATOM 877 C CA . ARG A 1 124 ? 1.289 35.918 17.798 1.00 34.79 124 ARG A CA 1
ATOM 878 C C . ARG A 1 124 ? 2.512 35.397 18.582 1.00 33.57 124 ARG A C 1
ATOM 879 O O . ARG A 1 124 ? 2.366 34.640 19.540 1.00 32.65 124 ARG A O 1
ATOM 887 N N . VAL A 1 125 ? 3.713 35.810 18.180 1.00 32.78 125 VAL A N 1
ATOM 888 C CA . VAL A 1 125 ? 4.930 35.331 18.848 1.00 32.65 125 VAL A CA 1
ATOM 889 C C . VAL A 1 125 ? 5.010 35.915 20.258 1.00 32.84 125 VAL A C 1
ATOM 890 O O . VAL A 1 125 ? 5.187 35.179 21.213 1.00 32.44 125 VAL A O 1
ATOM 894 N N . ARG A 1 126 ? 4.820 37.230 20.372 1.00 33.11 126 ARG A N 1
ATOM 895 C CA . ARG A 1 126 ? 4.807 37.914 21.659 1.00 33.95 126 ARG A CA 1
ATOM 896 C C . ARG A 1 126 ? 3.756 37.310 22.608 1.00 33.26 126 ARG A C 1
ATOM 897 O O . ARG A 1 126 ? 4.006 37.096 23.789 1.00 33.10 126 ARG A O 1
ATOM 905 N N . ASP A 1 127 ? 2.581 37.019 22.079 1.00 32.77 127 ASP A N 1
ATOM 906 C CA . ASP A 1 127 ? 1.557 36.365 22.880 1.00 32.06 127 ASP A CA 1
ATOM 907 C C . ASP A 1 127 ? 2.032 34.999 23.402 1.00 31.09 127 ASP A C 1
ATOM 908 O O . ASP A 1 127 ? 1.775 34.644 24.533 1.00 30.92 127 ASP A O 1
ATOM 913 N N . ALA A 1 128 ? 2.746 34.243 22.582 1.00 30.87 128 ALA A N 1
ATOM 914 C CA . ALA A 1 128 ? 3.322 32.968 23.030 1.00 30.53 128 ALA A CA 1
ATOM 915 C C . ALA A 1 128 ? 4.427 33.149 24.103 1.00 30.15 128 ALA A C 1
ATOM 916 O O . ALA A 1 128 ? 4.522 32.356 25.042 1.00 29.18 128 ALA A O 1
ATOM 918 N N . VAL A 1 129 ? 5.243 34.196 23.955 1.00 30.19 129 VAL A N 1
ATOM 919 C CA . VAL A 1 129 ? 6.267 34.544 24.953 1.00 30.55 129 VAL A CA 1
ATOM 920 C C . VAL A 1 129 ? 5.620 34.872 26.297 1.00 30.16 129 VAL A C 1
ATOM 921 O O . VAL A 1 129 ? 6.064 34.411 27.341 1.00 30.24 129 VAL A O 1
ATOM 925 N N . ALA A 1 130 ? 4.544 35.648 26.251 1.00 30.81 130 ALA A N 1
ATOM 926 C CA . ALA A 1 130 ? 3.776 35.997 27.444 1.00 31.40 130 ALA A CA 1
ATOM 927 C C . ALA A 1 130 ? 3.231 34.729 28.103 1.00 31.56 130 ALA A C 1
ATOM 928 O O . ALA A 1 130 ? 3.296 34.584 29.315 1.00 31.40 130 ALA A O 1
ATOM 930 N N . GLU A 1 131 ? 2.720 33.799 27.302 1.00 32.10 131 GLU A N 1
ATOM 931 C CA . GLU A 1 131 ? 2.174 32.552 27.841 1.00 33.66 131 GLU A CA 1
ATOM 932 C C . GLU A 1 131 ? 3.194 31.711 28.633 1.00 33.33 131 GLU A C 1
ATOM 933 O O . GLU A 1 131 ? 2.910 31.244 29.750 1.00 32.69 131 GLU A O 1
ATOM 939 N N . VAL A 1 132 ? 4.348 31.498 28.010 1.00 32.75 132 VAL A N 1
ATOM 940 C CA . VAL A 1 132 ? 5.486 30.827 28.617 1.00 33.66 132 VAL A CA 1
ATOM 941 C C . VAL A 1 132 ? 5.910 31.495 29.925 1.00 33.55 132 VAL A C 1
ATOM 942 O O . VAL A 1 132 ? 6.124 30.823 30.916 1.00 33.69 132 VAL A O 1
ATOM 946 N N . TRP A 1 133 ? 6.065 32.821 29.918 1.00 33.67 133 TRP A N 1
ATOM 947 C CA . TRP A 1 133 ? 6.556 33.503 31.091 1.00 33.23 133 TRP A CA 1
ATOM 948 C C . TRP A 1 133 ? 5.559 33.426 32.221 1.00 32.70 133 TRP A C 1
ATOM 949 O O . TRP A 1 133 ? 5.940 33.289 33.404 1.00 32.30 133 TRP A O 1
ATOM 960 N N . SER A 1 134 ? 4.287 33.465 31.844 1.00 31.21 134 SER A N 1
ATOM 961 C CA . SER A 1 134 ? 3.190 33.245 32.778 1.00 31.83 134 SER A CA 1
ATOM 962 C C . SER A 1 134 ? 3.230 31.868 33.470 1.00 31.50 134 SER A C 1
ATOM 963 O O . SER A 1 134 ? 2.955 31.758 34.668 1.00 31.80 134 SER A O 1
ATOM 966 N N . ARG A 1 135 ? 3.551 30.818 32.726 1.00 31.55 135 ARG A N 1
ATOM 967 C CA . ARG A 1 135 ? 3.600 29.479 33.322 1.00 31.93 135 ARG A CA 1
ATOM 968 C C . ARG A 1 135 ? 4.759 29.358 34.286 1.00 31.50 135 ARG A C 1
ATOM 969 O O . ARG A 1 135 ? 4.637 28.725 35.322 1.00 31.18 135 ARG A O 1
ATOM 977 N N . TRP A 1 136 ? 5.898 29.927 33.901 1.00 31.65 136 TRP A N 1
ATOM 978 C CA . TRP A 1 136 ? 7.084 29.935 34.731 1.00 31.66 136 TRP A CA 1
ATOM 979 C C . TRP A 1 136 ? 6.844 30.673 36.053 1.00 31.95 136 TRP A C 1
ATOM 980 O O . TRP A 1 136 ? 7.176 30.154 37.118 1.00 31.86 136 TRP A O 1
ATOM 991 N N . ARG A 1 137 ? 6.272 31.885 35.977 1.00 31.92 137 ARG A N 1
ATOM 992 C CA . ARG A 1 137 ? 5.973 32.699 37.153 1.00 32.50 137 ARG A CA 1
ATOM 993 C C . ARG A 1 137 ? 4.996 31.961 38.069 1.00 31.62 137 ARG A C 1
ATOM 994 O O . ARG A 1 137 ? 5.114 32.014 39.282 1.00 30.82 137 ARG A O 1
ATOM 1002 N N . GLU A 1 138 ? 4.025 31.278 37.474 1.00 31.20 138 GLU A N 1
ATOM 1003 C CA . GLU A 1 138 ? 3.068 30.529 38.258 1.00 31.73 138 GLU A CA 1
ATOM 1004 C C . GLU A 1 138 ? 3.724 29.346 39.001 1.00 31.54 138 GLU A C 1
ATOM 1005 O O . GLU A 1 138 ? 3.326 29.001 40.116 1.00 30.97 138 GLU A O 1
ATOM 1011 N N . GLN A 1 139 ? 4.726 28.728 38.393 1.00 31.67 139 GLN A N 1
ATOM 1012 C CA . GLN A 1 139 ? 5.385 27.578 39.032 1.00 32.39 139 GLN A CA 1
ATOM 1013 C C . GLN A 1 139 ? 6.098 28.055 40.312 1.00 32.51 139 GLN A C 1
ATOM 1014 O O . GLN A 1 139 ? 6.048 27.400 41.353 1.00 32.34 139 GLN A O 1
ATOM 1020 N N . LEU A 1 140 ? 6.724 29.225 40.230 1.00 32.49 140 LEU A N 1
ATOM 1021 C CA . LEU A 1 140 ? 7.375 29.836 41.379 1.00 32.92 140 LEU A CA 1
ATOM 1022 C C . LEU A 1 140 ? 6.360 30.291 42.412 1.00 33.51 140 LEU A C 1
ATOM 1023 O O . LEU A 1 140 ? 6.542 30.048 43.603 1.00 33.64 140 LEU A O 1
ATOM 1028 N N . ARG A 1 141 ? 5.292 30.942 41.944 1.00 33.74 141 ARG A N 1
ATOM 1029 C CA . ARG A 1 141 ? 4.272 31.517 42.810 1.00 35.05 141 ARG A CA 1
ATOM 1030 C C . ARG A 1 141 ? 3.523 30.449 43.592 1.00 34.97 141 ARG A C 1
ATOM 1031 O O . ARG A 1 141 ? 3.157 30.677 44.751 1.00 35.63 141 ARG A O 1
ATOM 1039 N N . ALA A 1 142 ? 3.295 29.290 42.966 1.00 34.30 142 ALA A N 1
ATOM 1040 C CA . ALA A 1 142 ? 2.526 28.215 43.595 1.00 34.15 142 ALA A CA 1
ATOM 1041 C C . ALA A 1 142 ? 3.259 27.655 44.805 1.00 34.17 142 ALA A C 1
ATOM 1042 O O . ALA A 1 142 ? 2.628 27.289 45.799 1.00 33.77 142 ALA A O 1
ATOM 1044 N N . ASP A 1 143 ? 4.587 27.593 44.711 1.00 34.58 143 ASP A N 1
ATOM 1045 C CA . ASP A 1 143 ? 5.406 27.043 45.779 1.00 35.15 143 ASP A CA 1
ATOM 1046 C C . ASP A 1 143 ? 5.626 28.052 46.891 1.00 34.44 143 ASP A C 1
ATOM 1047 O O . ASP A 1 143 ? 5.665 27.687 48.058 1.00 34.13 143 ASP A O 1
ATOM 1052 N N . LEU A 1 144 ? 5.749 29.329 46.532 1.00 34.66 144 LEU A N 1
ATOM 1053 C CA . LEU A 1 144 ? 5.731 30.382 47.534 1.00 34.01 144 LEU A CA 1
ATOM 1054 C C . LEU A 1 144 ? 4.406 30.391 48.279 1.00 33.64 144 LEU A C 1
ATOM 1055 O O . LEU A 1 144 ? 4.379 30.597 49.487 1.00 33.18 144 LEU A O 1
ATOM 1060 N N . THR A 1 145 ? 3.309 30.175 47.556 1.00 33.55 145 THR A N 1
ATOM 1061 C CA . THR A 1 145 ? 1.979 30.226 48.155 1.00 33.32 145 THR A CA 1
ATOM 1062 C C . THR A 1 145 ? 1.769 29.019 49.055 1.00 32.96 145 THR A C 1
ATOM 1063 O O . THR A 1 145 ? 1.251 29.149 50.177 1.00 32.83 145 THR A O 1
ATOM 1067 N N . ALA A 1 146 ? 2.203 27.857 48.567 1.00 32.38 146 ALA A N 1
ATOM 1068 C CA . ALA A 1 146 ? 2.186 26.640 49.357 1.00 32.01 146 ALA A CA 1
ATOM 1069 C C . ALA A 1 146 ? 2.985 26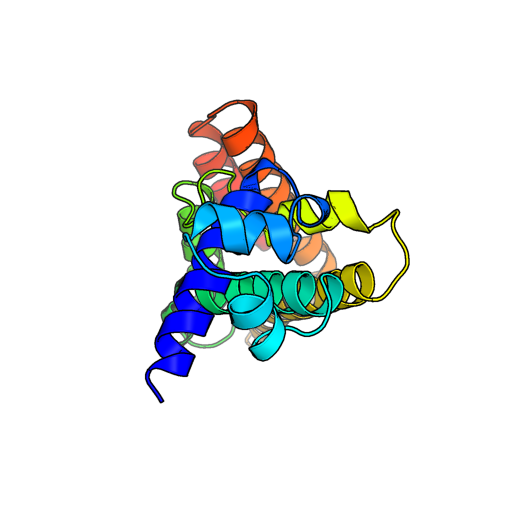.801 50.647 1.00 31.56 146 ALA A C 1
ATOM 1070 O O . ALA A 1 146 ? 2.576 26.302 51.665 1.00 31.70 146 ALA A O 1
ATOM 1072 N N . ALA A 1 147 ? 4.113 27.511 50.595 1.00 31.80 147 ALA A N 1
ATOM 1073 C CA . ALA A 1 147 ? 5.023 27.658 51.739 1.00 31.69 147 ALA A CA 1
ATOM 1074 C C . ALA A 1 147 ? 4.405 28.491 52.844 1.00 31.85 147 ALA A C 1
ATOM 1075 O O . ALA A 1 147 ? 4.607 28.222 54.029 1.00 31.93 147 ALA A O 1
ATOM 1077 N N . VAL A 1 148 ? 3.680 29.529 52.451 1.00 31.97 148 VAL A N 1
ATOM 1078 C CA . VAL A 1 148 ? 2.905 30.314 53.399 1.00 31.89 148 VAL A CA 1
ATOM 1079 C C . VAL A 1 148 ? 1.792 29.423 53.964 1.00 32.67 148 VAL A C 1
ATOM 1080 O O . VAL A 1 148 ? 1.676 29.271 55.184 1.00 32.93 148 VAL A O 1
ATOM 1084 N N . ASP A 1 149 ? 1.009 28.803 53.079 1.00 32.91 149 ASP A N 1
ATOM 1085 C CA . ASP A 1 149 ? -0.039 27.858 53.492 1.00 33.91 149 ASP A CA 1
ATOM 1086 C C . ASP A 1 149 ? 0.423 26.807 54.511 1.00 34.01 149 ASP A C 1
ATOM 1087 O O . ASP A 1 149 ? -0.321 26.478 55.431 1.00 33.42 149 ASP A O 1
ATOM 1092 N N . LYS A 1 150 ? 1.634 26.275 54.329 1.00 34.39 150 LYS A N 1
ATOM 1093 C CA . LYS A 1 150 ? 2.182 25.254 55.234 1.00 34.56 150 LYS A CA 1
ATOM 1094 C C . LYS A 1 150 ? 2.831 25.838 56.482 1.00 34.59 150 LYS A C 1
ATOM 1095 O O . LYS A 1 150 ? 3.243 25.101 57.374 1.00 34.60 150 LYS A O 1
ATOM 1101 N N . GLY A 1 151 ? 2.931 27.161 56.548 1.00 34.71 151 GLY A N 1
ATOM 1102 C CA . GLY A 1 151 ? 3.560 27.803 57.688 1.00 34.84 151 GLY A CA 1
ATOM 1103 C C . GLY A 1 151 ? 5.076 27.791 57.634 1.00 35.08 151 GLY A C 1
ATOM 1104 O O . GLY A 1 151 ? 5.729 28.045 58.643 1.00 34.78 151 GLY A O 1
ATOM 1105 N N . GLU A 1 152 ? 5.642 27.509 56.459 1.00 34.95 152 GLU A N 1
ATOM 1106 C CA . GLU A 1 152 ? 7.093 27.576 56.282 1.00 35.46 152 GLU A CA 1
ATOM 1107 C C . GLU A 1 152 ? 7.583 29.018 56.086 1.00 35.39 152 GLU A C 1
ATOM 1108 O O . GLU A 1 152 ? 8.760 29.317 56.294 1.00 36.05 152 GLU A O 1
ATOM 1114 N N . LEU A 1 153 ? 6.685 29.899 55.660 1.00 34.58 153 LEU A N 1
ATOM 1115 C CA . LEU A 1 153 ? 6.952 31.338 55.643 1.00 34.31 153 LEU A CA 1
ATOM 1116 C C . LEU A 1 153 ? 5.909 31.995 56.535 1.00 34.54 153 LEU A C 1
ATOM 1117 O O . LEU A 1 153 ? 4.826 31.441 56.698 1.00 35.17 153 LEU A O 1
ATOM 1122 N N . PRO A 1 154 ? 6.219 33.172 57.109 1.00 34.74 154 PRO A N 1
ATOM 1123 C CA . PRO A 1 154 ? 5.272 33.832 58.030 1.00 35.15 154 PRO A CA 1
ATOM 1124 C C . PRO A 1 154 ? 3.955 34.171 57.344 1.00 35.45 154 PRO A C 1
ATOM 1125 O O . PRO A 1 154 ? 3.913 34.291 56.116 1.00 35.41 154 PRO A O 1
ATOM 1129 N N . ALA A 1 155 ? 2.897 34.308 58.136 1.00 35.67 155 ALA A N 1
ATOM 1130 C CA . ALA A 1 155 ? 1.542 34.508 57.621 1.00 36.37 155 ALA A CA 1
ATOM 1131 C C . ALA A 1 155 ? 1.377 35.741 56.710 1.00 36.57 155 ALA A C 1
ATOM 1132 O O . ALA A 1 155 ? 0.667 35.677 55.701 1.00 37.73 155 ALA A O 1
ATOM 1134 N N . GLY A 1 156 ? 2.027 36.850 57.053 1.00 36.14 156 GLY A N 1
ATOM 1135 C CA . GLY A 1 156 ? 1.922 38.065 56.254 1.00 35.53 156 GLY A CA 1
ATOM 1136 C C . GLY A 1 156 ? 2.982 38.222 55.173 1.00 35.29 156 GLY A C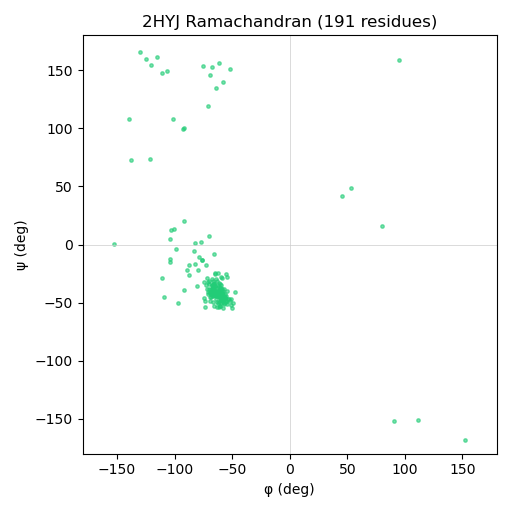 1
ATOM 1137 O O . GLY A 1 156 ? 3.230 39.342 54.704 1.00 35.97 156 GLY A O 1
ATOM 1138 N N . PHE A 1 157 ? 3.616 37.117 54.787 1.00 33.97 157 PHE A N 1
ATOM 1139 C CA . PHE A 1 157 ? 4.661 37.137 53.777 1.00 33.55 157 PHE A CA 1
ATOM 1140 C C . PHE A 1 157 ? 4.083 37.574 52.434 1.00 33.49 157 PHE A C 1
ATOM 1141 O O . PHE A 1 157 ? 3.016 37.093 52.024 1.00 33.44 157 PHE A O 1
ATOM 1149 N N . ASP A 1 158 ? 4.802 38.474 51.757 1.00 32.99 158 ASP A N 1
ATOM 1150 C CA . ASP A 1 158 ? 4.366 39.047 50.479 1.00 32.84 158 ASP A CA 1
ATOM 1151 C C . ASP A 1 158 ? 4.916 38.227 49.313 1.00 32.47 158 ASP A C 1
ATOM 1152 O O . ASP A 1 158 ? 6.085 38.344 48.920 1.00 31.85 158 ASP A O 1
ATOM 1157 N N . VAL A 1 159 ? 4.038 37.381 48.781 1.00 32.25 159 VAL A N 1
ATOM 1158 C CA . VAL A 1 159 ? 4.372 36.409 47.759 1.00 31.46 159 VAL A CA 1
ATOM 1159 C C . VAL A 1 159 ? 4.845 37.063 46.460 1.00 31.91 159 VAL A C 1
ATOM 1160 O O . VAL A 1 159 ? 5.835 36.618 45.883 1.00 31.14 159 VAL A O 1
ATOM 1164 N N . GLU A 1 160 ? 4.153 38.117 46.022 1.00 32.14 160 GLU A N 1
ATOM 1165 C CA . GLU A 1 160 ? 4.491 38.781 44.761 1.00 32.89 160 GLU A CA 1
ATOM 1166 C C . GLU A 1 160 ? 5.805 39.583 44.813 1.00 31.49 160 GLU A C 1
ATOM 1167 O O . GLU A 1 160 ? 6.510 39.673 43.815 1.00 31.59 160 GLU A O 1
ATOM 1173 N N . GLN A 1 161 ? 6.126 40.140 45.971 1.00 30.14 161 GLN A N 1
ATOM 1174 C CA . GLN A 1 161 ? 7.421 40.787 46.199 1.00 29.11 161 GLN A CA 1
ATOM 1175 C C . GLN A 1 161 ? 8.539 39.763 45.999 1.00 29.10 161 GLN A C 1
ATOM 1176 O O . GLN A 1 161 ? 9.471 39.991 45.211 1.00 28.25 161 GLN A O 1
ATOM 1182 N N . ALA A 1 162 ? 8.436 38.635 46.699 1.00 27.98 162 ALA A N 1
ATOM 1183 C CA . ALA A 1 162 ? 9.446 37.582 46.590 1.00 28.99 162 ALA A CA 1
ATOM 1184 C C . ALA A 1 162 ? 9.592 37.095 45.165 1.00 28.98 162 ALA A C 1
ATOM 1185 O O . ALA A 1 162 ? 10.717 36.915 44.680 1.00 29.20 162 ALA A O 1
ATOM 1187 N N . LEU A 1 163 ? 8.454 36.898 44.499 1.00 29.09 163 LEU A N 1
ATOM 1188 C CA . LEU A 1 163 ? 8.424 36.468 43.103 1.00 28.93 163 LEU A CA 1
ATOM 1189 C C . LEU A 1 163 ? 9.121 37.452 42.182 1.00 27.59 163 LEU A C 1
ATOM 1190 O O . LEU A 1 163 ? 9.968 37.061 41.357 1.00 27.01 163 LEU A O 1
ATOM 1195 N N . PHE A 1 164 ? 8.798 38.732 42.348 1.00 26.76 164 PHE A N 1
ATOM 1196 C CA . PHE A 1 164 ? 9.451 39.792 41.585 1.00 26.40 164 PHE A CA 1
ATOM 1197 C C . PHE A 1 164 ? 10.983 39.662 41.694 1.00 26.67 164 PHE A C 1
ATOM 1198 O O . PHE A 1 164 ? 11.698 39.687 40.683 1.00 25.63 164 PHE A O 1
ATOM 1206 N N . GLU A 1 165 ? 11.461 39.502 42.933 1.00 26.51 165 GLU A N 1
ATOM 1207 C CA . GLU A 1 165 ? 12.904 39.501 43.250 1.00 27.41 165 GLU A CA 1
ATOM 1208 C C . GLU A 1 165 ? 13.600 38.233 42.765 1.00 27.21 165 GLU A C 1
ATOM 1209 O O . GLU A 1 165 ? 14.738 38.280 42.300 1.00 27.79 165 GLU A O 1
ATOM 1215 N N . ILE A 1 166 ? 12.916 37.101 42.878 1.00 26.86 166 ILE A N 1
ATOM 1216 C CA . ILE A 1 166 ? 13.424 35.842 42.329 1.00 27.52 166 ILE A CA 1
ATOM 1217 C C . ILE A 1 166 ? 13.597 35.853 40.781 1.00 27.14 166 ILE A C 1
ATOM 1218 O O . ILE A 1 166 ? 14.663 35.494 40.277 1.00 26.82 166 ILE A O 1
ATOM 1223 N N . VAL A 1 167 ? 12.549 36.268 40.060 1.00 26.87 167 VAL A N 1
ATOM 1224 C CA . VAL A 1 167 ? 12.614 36.487 38.625 1.00 27.34 167 VAL A CA 1
ATOM 1225 C C . VAL A 1 167 ? 13.680 37.518 38.199 1.00 27.72 167 VAL A C 1
ATOM 1226 O O . VAL A 1 167 ? 14.389 37.332 37.194 1.00 27.72 167 VAL A O 1
ATOM 1230 N N . ALA A 1 168 ? 13.778 38.603 38.963 1.00 27.28 168 ALA A N 1
ATOM 1231 C CA . ALA A 1 168 ? 14.778 39.625 38.748 1.00 26.72 168 ALA A CA 1
ATOM 1232 C C . ALA A 1 168 ? 16.205 39.045 38.797 1.00 26.65 168 ALA A C 1
ATOM 1233 O O . ALA A 1 168 ? 17.045 39.382 37.966 1.00 27.26 168 ALA A O 1
ATOM 1235 N N . ALA A 1 169 ? 16.472 38.207 39.797 1.00 26.69 169 ALA A N 1
ATOM 1236 C CA . ALA A 1 169 ? 17.778 37.545 39.955 1.00 26.78 169 ALA A CA 1
ATOM 1237 C C . ALA A 1 169 ? 18.129 36.682 38.724 1.00 26.45 169 ALA A C 1
ATOM 1238 O O . ALA A 1 169 ? 19.263 36.714 38.262 1.00 26.63 169 ALA A O 1
ATOM 1240 N N . GLY A 1 170 ? 17.150 35.934 38.208 1.00 26.71 170 GLY A N 1
ATOM 1241 C CA . GLY A 1 170 ? 17.304 35.151 36.991 1.00 26.28 170 GLY A CA 1
ATOM 1242 C C . GLY A 1 170 ? 17.652 36.012 35.778 1.00 26.89 170 GLY A C 1
ATOM 1243 O O . GLY A 1 170 ? 18.586 35.706 35.028 1.00 27.53 170 GLY A O 1
ATOM 1244 N N . LEU A 1 171 ? 16.914 37.099 35.586 1.00 26.41 171 LEU A N 1
ATOM 1245 C CA . LEU A 1 171 ? 17.181 38.040 34.487 1.00 26.70 171 LEU A CA 1
ATOM 1246 C C . LEU A 1 171 ? 18.568 38.650 34.571 1.00 26.41 171 LEU A C 1
ATOM 1247 O O . LEU A 1 171 ? 19.249 38.778 33.554 1.00 27.26 171 LEU A O 1
ATOM 1252 N N . ALA A 1 172 ? 18.980 39.037 35.769 1.00 26.19 172 ALA A N 1
ATOM 1253 C CA . ALA A 1 172 ? 20.330 39.597 35.967 1.00 26.28 172 ALA A CA 1
ATOM 1254 C C . ALA A 1 172 ? 21.447 38.565 35.804 1.00 25.74 17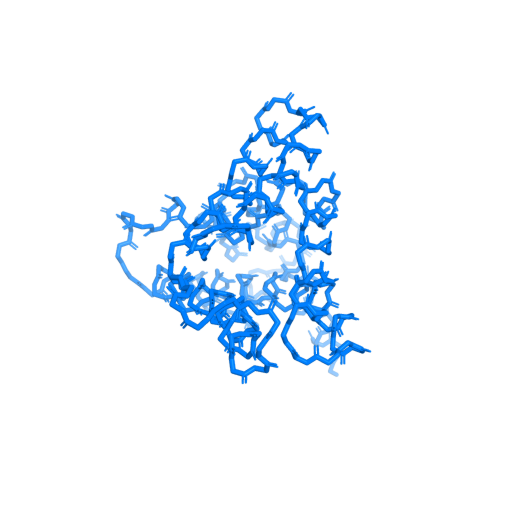2 ALA A C 1
ATOM 1255 O O . ALA A 1 172 ? 22.513 38.876 35.260 1.00 25.76 172 ALA A O 1
ATOM 1257 N N . LEU A 1 173 ? 21.212 37.341 36.270 1.00 25.56 173 LEU A N 1
ATOM 1258 C CA . LEU A 1 173 ? 22.173 36.272 36.051 1.00 25.31 173 LEU A CA 1
ATOM 1259 C C . LEU A 1 173 ? 22.383 36.006 34.546 1.00 25.63 173 LEU A C 1
ATOM 1260 O O . LEU A 1 173 ? 23.535 35.894 34.080 1.00 25.48 173 LEU A O 1
ATOM 1265 N N . ASN A 1 174 ? 21.295 35.915 33.796 1.00 25.48 174 ASN A N 1
ATOM 1266 C CA . ASN A 1 174 ? 21.404 35.676 32.346 1.00 27.82 174 ASN A CA 1
ATOM 1267 C C . ASN A 1 174 ? 22.163 36.791 31.614 1.00 27.76 174 ASN A C 1
ATOM 1268 O O . ASN A 1 174 ? 23.023 36.516 30.787 1.00 27.54 174 ASN A O 1
ATOM 1273 N N . ALA A 1 175 ? 21.847 38.043 31.950 1.00 28.18 175 ALA A N 1
ATOM 1274 C CA . ALA A 1 175 ? 22.542 39.203 31.391 1.00 28.23 175 ALA A CA 1
ATOM 1275 C C . ALA A 1 175 ? 24.054 39.190 31.683 1.00 28.94 175 ALA A C 1
ATOM 1276 O O . ALA A 1 175 ? 24.879 39.426 30.788 1.00 28.33 175 ALA A O 1
ATOM 1278 N N . ALA A 1 176 ? 24.405 38.911 32.939 1.00 28.50 176 ALA A N 1
ATOM 1279 C CA . ALA A 1 176 ? 25.815 38.850 33.368 1.00 28.36 176 ALA A CA 1
ATOM 1280 C C . ALA A 1 176 ? 26.581 37.709 32.700 1.00 28.28 176 ALA A C 1
ATOM 1281 O O . ALA A 1 176 ? 27.728 37.890 32.272 1.00 27.50 176 ALA A O 1
ATOM 1283 N N . MET A 1 177 ? 25.949 36.535 32.634 1.00 28.74 177 MET A N 1
ATOM 1284 C CA . MET A 1 177 ? 26.550 35.369 31.985 1.00 28.70 177 MET A CA 1
ATOM 1285 C C . MET A 1 177 ? 26.763 35.648 30.501 1.00 29.35 177 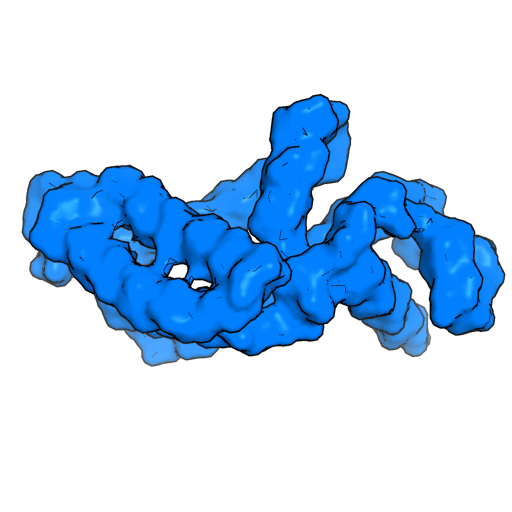MET A C 1
ATOM 1286 O O . MET A 1 177 ? 27.849 35.459 29.981 1.00 29.68 177 MET A O 1
ATOM 1291 N N . GLN A 1 178 ? 25.732 36.141 29.828 1.00 30.23 178 GLN A N 1
ATOM 1292 C CA . GLN A 1 178 ? 25.813 36.330 28.385 1.00 31.26 178 GLN A CA 1
ATOM 1293 C C . GLN A 1 178 ? 26.677 37.514 27.959 1.00 32.49 178 GLN A C 1
ATOM 1294 O O . GLN A 1 178 ? 27.559 37.371 27.102 1.00 32.26 178 GLN A O 1
ATOM 1300 N N . LEU A 1 179 ? 26.460 38.670 28.578 1.00 33.23 179 LEU A N 1
ATOM 1301 C CA . LEU A 1 179 ? 27.272 39.832 28.261 1.00 34.22 179 LEU A CA 1
ATOM 1302 C C . LEU A 1 179 ? 28.706 39.777 28.828 1.00 34.81 179 LEU A C 1
ATOM 1303 O O . LEU A 1 179 ? 29.672 39.931 28.092 1.00 33.95 179 LEU A O 1
ATOM 1308 N N . GLN A 1 180 ? 28.832 39.552 30.132 1.00 35.93 180 GLN A N 1
ATOM 1309 C CA . GLN A 1 180 ? 30.118 39.681 30.818 1.00 37.42 180 GLN A CA 1
ATOM 1310 C C . GLN A 1 180 ? 30.854 38.354 31.036 1.00 36.42 180 GLN A C 1
ATOM 1311 O O . GLN A 1 180 ? 31.975 38.365 31.530 1.00 36.96 180 GLN A O 1
ATOM 1317 N N . HIS A 1 181 ? 30.252 37.224 30.666 1.00 35.91 181 HIS A N 1
ATOM 1318 C CA . HIS A 1 181 ? 30.743 35.897 31.107 1.00 36.42 181 HIS A CA 1
ATOM 1319 C C . HIS A 1 181 ? 31.062 35.907 32.615 1.00 36.58 181 HIS A C 1
ATOM 1320 O O . HIS A 1 181 ? 32.091 35.363 33.057 1.00 35.91 181 HIS A O 1
ATOM 1327 N N . ASP A 1 182 ? 30.204 36.539 33.409 1.00 36.58 182 ASP A N 1
ATOM 1328 C CA . ASP A 1 182 ? 30.555 36.775 34.807 1.00 36.63 182 ASP A CA 1
ATOM 1329 C C . ASP A 1 182 ? 30.035 35.636 35.667 1.00 36.11 182 ASP A C 1
ATOM 1330 O O . ASP A 1 182 ? 28.851 35.586 36.022 1.00 35.28 182 ASP A O 1
ATOM 1335 N N . ARG A 1 183 ? 30.933 34.710 35.996 1.00 35.34 183 ARG A N 1
ATOM 1336 C CA . ARG A 1 183 ? 30.516 33.514 36.726 1.00 34.89 183 ARG A CA 1
ATOM 1337 C C . ARG A 1 183 ? 30.259 33.752 38.217 1.00 33.73 183 ARG A C 1
ATOM 1338 O O . ARG A 1 183 ? 29.642 32.924 38.877 1.00 34.10 183 ARG A O 1
ATOM 1346 N N . THR A 1 184 ? 30.692 34.906 38.716 1.00 32.06 184 THR A N 1
ATOM 1347 C CA . THR A 1 184 ? 30.324 35.370 40.059 1.00 31.54 184 THR A CA 1
ATOM 1348 C C . THR A 1 184 ? 28.824 35.675 40.238 1.00 29.60 184 THR A C 1
ATOM 1349 O O . THR A 1 184 ? 28.309 35.617 41.351 1.00 29.11 184 THR A O 1
ATOM 1353 N N . ALA A 1 185 ? 28.138 35.992 39.142 1.00 28.47 185 ALA A N 1
ATOM 1354 C CA . ALA A 1 185 ? 26.715 36.365 39.171 1.00 27.73 185 ALA A CA 1
ATOM 1355 C C . ALA A 1 185 ? 25.843 35.257 39.745 1.00 27.77 185 ALA A C 1
ATOM 1356 O O . ALA A 1 185 ? 24.864 35.548 40.414 1.00 28.30 185 ALA A O 1
ATOM 1358 N N . ALA A 1 186 ? 26.205 33.994 39.492 1.00 27.23 186 ALA A N 1
ATOM 1359 C CA . ALA A 1 186 ? 25.455 32.849 40.000 1.00 27.15 186 ALA A CA 1
ATOM 1360 C C . ALA A 1 186 ? 25.399 32.804 41.525 1.00 27.36 186 ALA A C 1
ATOM 1361 O O . ALA A 1 186 ? 24.340 32.506 42.101 1.00 27.22 186 ALA A O 1
ATOM 1363 N N . ASP A 1 187 ? 26.522 33.091 42.176 1.00 27.21 187 ASP A N 1
ATOM 1364 C CA . ASP A 1 187 ? 26.534 33.107 43.636 1.00 28.50 187 ASP A CA 1
ATOM 1365 C C . ASP A 1 187 ? 25.744 34.300 44.165 1.00 28.13 187 ASP A C 1
ATOM 1366 O O . ASP A 1 187 ? 25.084 34.210 45.201 1.00 27.97 187 ASP A O 1
ATOM 1371 N N . ARG A 1 188 ? 25.748 35.391 43.396 1.00 27.68 188 ARG A N 1
ATOM 1372 C CA . ARG A 1 188 ? 24.928 36.538 43.738 1.00 27.23 188 ARG A CA 1
ATOM 1373 C C . ARG A 1 188 ? 23.443 36.262 43.522 1.00 26.55 188 ARG A C 1
ATOM 1374 O O . ARG A 1 188 ? 22.629 36.654 44.342 1.00 26.47 188 ARG A O 1
ATOM 1382 N N . ALA A 1 189 ? 23.096 35.580 42.439 1.00 26.16 189 ALA A N 1
ATOM 1383 C CA . ALA A 1 189 ? 21.726 35.144 42.235 1.00 27.09 189 ALA A CA 1
ATOM 1384 C C . ALA A 1 189 ? 21.259 34.216 43.370 1.00 27.71 189 ALA A C 1
ATOM 1385 O O . ALA A 1 189 ? 20.145 34.373 43.849 1.00 28.37 189 ALA A O 1
ATOM 1387 N N . ARG A 1 190 ? 22.093 33.251 43.764 1.00 27.88 190 ARG A N 1
ATOM 1388 C CA . ARG A 1 190 ? 21.790 32.341 44.870 1.00 29.02 190 ARG A CA 1
ATOM 1389 C C . ARG A 1 190 ? 21.470 33.109 46.156 1.00 29.45 190 ARG A C 1
ATOM 1390 O O . ARG A 1 190 ? 20.450 32.848 46.819 1.00 28.53 190 ARG A O 1
ATOM 1398 N N . ARG A 1 191 ? 22.333 34.075 46.486 1.00 30.10 191 ARG A N 1
ATOM 1399 C CA . ARG A 1 191 ? 22.148 34.903 47.685 1.00 31.35 191 ARG A CA 1
ATOM 1400 C C . ARG A 1 191 ? 20.905 35.789 47.590 1.00 30.27 191 ARG A C 1
ATOM 1401 O O . ARG A 1 191 ? 20.240 36.030 48.592 1.00 29.95 191 ARG A O 1
ATOM 1409 N N . ALA A 1 192 ? 20.589 36.254 46.388 1.00 29.86 192 ALA A N 1
ATOM 1410 C CA . ALA A 1 192 ? 19.435 37.128 46.167 1.00 30.28 192 ALA A CA 1
ATOM 1411 C C . ALA A 1 192 ? 18.147 36.348 46.347 1.00 30.73 192 ALA A C 1
ATOM 1412 O O . ALA A 1 192 ? 17.151 36.884 46.817 1.00 30.90 192 ALA A O 1
ATOM 1414 N N . ILE A 1 193 ? 18.175 35.075 45.969 1.00 32.08 193 ILE A N 1
ATOM 1415 C CA . ILE A 1 193 ? 17.017 34.191 46.124 1.00 33.74 193 ILE A CA 1
ATOM 1416 C C . ILE A 1 193 ? 16.757 33.881 47.604 1.00 34.56 193 ILE A C 1
ATOM 1417 O O . ILE A 1 193 ?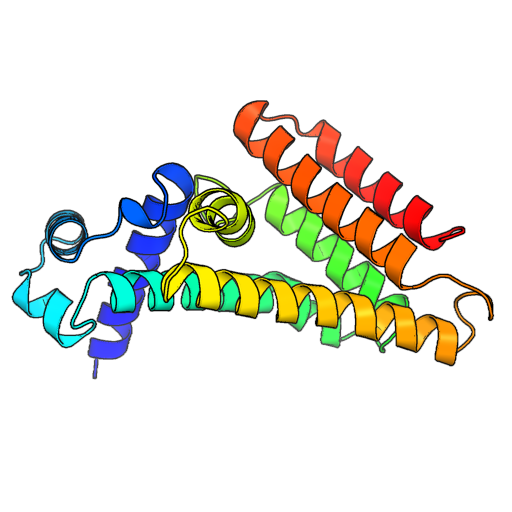 15.613 34.003 48.076 1.00 34.97 193 ILE A O 1
ATOM 1422 N N . GLU A 1 194 ? 17.810 33.555 48.352 1.00 34.43 194 GLU A N 1
ATOM 1423 C CA . GLU A 1 194 ? 17.651 33.389 49.794 1.00 34.82 194 GLU A CA 1
ATOM 1424 C C . GLU A 1 194 ? 17.142 34.653 50.481 1.00 34.80 194 GLU A C 1
ATOM 1425 O O . GLU A 1 194 ? 16.226 34.587 51.285 1.00 35.42 194 GLU A O 1
ATOM 1431 N N . ARG A 1 195 ? 17.712 35.806 50.142 1.00 34.32 195 ARG A N 1
ATOM 1432 C CA . ARG A 1 195 ? 17.234 37.073 50.668 1.00 34.89 195 ARG A CA 1
ATOM 1433 C C . ARG A 1 195 ? 15.784 37.387 50.291 1.00 34.52 195 ARG A C 1
ATOM 1434 O O . ARG A 1 195 ? 15.072 38.007 51.071 1.00 34.58 195 ARG A O 1
ATOM 1442 N N . ALA A 1 196 ? 15.345 36.966 49.105 1.00 34.77 196 ALA A N 1
ATOM 1443 C CA . ALA A 1 196 ? 13.939 37.090 48.728 1.00 35.10 196 ALA A CA 1
ATOM 1444 C C . ALA A 1 196 ? 13.025 36.324 49.708 1.00 35.71 196 ALA A C 1
ATOM 1445 O O . ALA A 1 196 ? 11.949 36.802 50.066 1.00 35.72 196 ALA A O 1
ATOM 1447 N N . LEU A 1 197 ? 13.480 35.163 50.168 1.00 36.23 197 LEU A N 1
ATOM 1448 C CA . LEU A 1 197 ? 12.692 34.322 51.062 1.00 37.37 197 LEU A CA 1
ATOM 1449 C C . LEU A 1 197 ? 12.655 34.832 52.497 1.00 38.46 197 LEU A C 1
ATOM 1450 O O . LEU A 1 197 ? 11.825 34.378 53.277 1.00 38.69 197 LEU A O 1
ATOM 1455 N N . ALA A 1 198 ? 13.523 35.786 52.830 1.00 39.42 198 ALA A N 1
ATOM 1456 C CA . ALA A 1 198 ? 13.684 36.228 54.217 1.00 41.34 198 ALA A CA 1
ATOM 1457 C C . ALA A 1 198 ? 12.781 37.371 54.690 1.00 42.48 198 ALA A C 1
ATOM 1458 O O . ALA A 1 198 ? 12.574 37.500 55.888 1.00 43.65 198 ALA A O 1
ATOM 1460 N N . GLN A 1 199 ? 12.235 38.206 53.811 1.00 43.56 199 GLN A N 1
ATOM 1461 C CA . GLN A 1 199 ? 11.167 39.093 54.321 1.00 44.98 199 GLN A CA 1
ATOM 1462 C C . GLN A 1 199 ? 10.115 39.556 53.314 1.00 44.96 199 GLN A C 1
ATOM 1463 O O . GLN A 1 199 ? 9.187 40.295 53.675 1.00 46.03 199 GLN A O 1
ATOM 1469 N N . SER A 1 200 ? 10.245 39.125 52.072 1.00 44.36 200 SER A N 1
ATOM 1470 C CA . SER A 1 200 ? 9.341 39.582 51.005 1.00 43.33 200 SER A CA 1
ATOM 1471 C C . SER A 1 200 ? 7.897 39.218 51.296 1.00 42.90 200 SER A C 1
ATOM 1472 O O . SER A 1 200 ? 7.364 39.547 52.367 1.00 41.58 200 SER A O 1
#

Solvent-accessible surface area: 9957 Å² total; per-residue (Å²): 133,149,52,134,66,28,88,38,121,0,11,18,79,0,0,66,7,1,9,124,94,14,0,70,20,0,55,20,19,68,0,4,149,61,30,169,42,68,130,85,7,0,101,165,37,1,38,71,83,60,51,0,4,40,20,0,2,76,40,9,23,65,54,9,70,107,90,0,1,86,75,0,86,94,66,65,54,0,20,149,46,0,108,26,1,6,62,41,15,4,19,11,13,42,108,42,93,22,80,14,1,7,2,7,20,40,0,55,86,41,11,85,62,102,116,46,138,9,92,93,16,5,51,94,15,27,59,150,24,79,85,30,1,60,48,5,0,58,18,0,33,116,117,60,63,10,86,100,77,18,72,28,84,76,0,0,135,61,9,21,38,9,21,67,63,2,10,60,11,11,62,146,112,137,40,146,68,12,1,63,148,6,99,162,39,14,81,176,0,11,79,150,17

Sequence (193 aa):
AEAQATRGRILGRAAEIASEEGLDGITIGRLAEELEMSKSGVHKHFGTKETLQISTLDKAFVDFWHRVVEPALAEPPGLRRLRAVCANSVGYLEEPLLPGGCLLTAALSEYDGRPGRVRDAVAEVWSRWREQLRADLTAAVDKGELPAGFDVEQALFEIVAAGLALNAAMQLQHDRTAADRARRAIERALAQS